Protein AF-A0A2M6ZYD0-F1 (afdb_monomer_lite)

Foldseek 3Di:
DDDDCVPPDPDDLDDQPDQLLDWFKKKKKWFWDVNAQQFAAQDQLRGDGDPLVVVLVVLVCCLCVVDVQKDWDFKDRGRTMIITMIGGHDPPDPDDDDDDDDDRPGDDVPDDDPRGPVVSVVVSLVVSLVVVCVVVVNPPDTTTDPDMDMDTQDDDVSVVVSNVCRVSCSNCVVLVPPPDDDDDPPQDKDKDQALVSLLCLLLLLLLLDFFLAEEEEAEDDVLNLQSSVQSNLVNQAFPDDDDQCQPVQWDWTDGVFIEIEGECPPPPALSVVVVPPCCCVNRHRHYYYYYNCVRHVVPHDQFHWYWYWDDDDPGMIMIGTRGGDPSRVVSVVVSVVVVVVD

Secondary structure (DSSP, 8-state):
----TTT-----SS-TT--TTSSEEEEEEEEBGGG---SEEEETTEEEE-HHHHHHHHHHHHHHHT-TTEEEEEEEE-SSEEEEEEEEPPPP--S----S-------BTTB--TTSHHHHHHHHHHHHHHHHHHHHT-TT---B-S--EEEEE-SHHHHHHHHHHHHHHHHHHHHH--SS-S------EEEE-SHHHHHHHHHHHHHH--TT-EEEEE--TTSSHHHHHHHHHHHTT--S-----TTTSEEEE-SSS-EEEEE-TT--SHHHHHTT-THHHHTSSSEEEEETGGGSTTTS-SSEEEEEEEE-SSS-EEEEEEEESHHHHHHHHHHHHHHHT-

Sequence (342 aa):
MSYNPEIHHRHSIRLKEYDYTQSGAYFITICTYNREFLFGNIIDGTMRLNEFGLLVESEWLKTAEIRGNVSLDEYVVMPNHIHGIIIINRRGTGHRAPTEHRTPTKESFGKPVPGSIPTIIRSFESTVTKQINKIRRTPGSPIWQRNYYEHVIRDEEELGAIRRYINENPLNWDLDRGTEGGARSSVPLLTSHSPEQTQQVGYAIGALARAGDLILLVGELGAGKTCLTQGIAWGLGFDGYVASPSFMLVREHQGRVNLYHIDFYRLDDIEEIAELGIDDYLYGEGVCVVEWAEKALDLLPSEHLLIKFEHLAKNERRLYFEPKGKRYIELLAQLKEKWNSL

pLDDT: mean 78.22, std 19.72, range [28.41, 98.56]

Radius of gyration: 22.69 Å; chains: 1; bounding box: 58×58×58 Å

Structure (mmCIF, N/CA/C/O backbone):
data_AF-A0A2M6ZYD0-F1
#
_entry.id   AF-A0A2M6ZYD0-F1
#
loop_
_atom_site.group_PDB
_atom_site.id
_atom_site.type_symbol
_atom_site.label_atom_id
_atom_site.label_alt_id
_atom_site.label_comp_id
_atom_site.label_asym_id
_atom_site.label_entity_id
_atom_site.label_seq_id
_atom_site.pdbx_PDB_ins_code
_atom_site.Cartn_x
_atom_site.Cartn_y
_atom_site.Cartn_z
_atom_site.occupancy
_atom_site.B_iso_or_equiv
_atom_site.auth_seq_id
_atom_site.auth_comp_id
_atom_site.auth_asym_id
_atom_site.auth_atom_id
_atom_site.pdbx_PDB_model_num
ATOM 1 N N . MET A 1 1 ? 33.278 -6.053 7.583 1.00 37.69 1 MET A N 1
ATOM 2 C CA . MET A 1 1 ? 32.782 -7.214 8.352 1.00 37.69 1 MET A CA 1
ATOM 3 C C . MET A 1 1 ? 32.773 -8.417 7.425 1.00 37.69 1 MET A C 1
ATOM 5 O O . MET A 1 1 ? 32.311 -8.280 6.299 1.00 37.69 1 MET A O 1
ATOM 9 N N . SER A 1 2 ? 33.377 -9.532 7.837 1.00 32.19 2 SER A N 1
ATOM 10 C CA . SER A 1 2 ? 33.437 -10.773 7.056 1.00 32.19 2 SER A CA 1
ATOM 11 C C . SER A 1 2 ? 32.081 -11.479 7.074 1.00 32.19 2 SER A C 1
ATOM 13 O O . SER A 1 2 ? 31.485 -11.623 8.137 1.00 32.19 2 SER A O 1
ATOM 15 N N . TYR A 1 3 ? 31.615 -11.909 5.904 1.00 31.19 3 TYR A N 1
ATOM 16 C CA . TYR A 1 3 ? 30.364 -12.642 5.707 1.00 31.19 3 TYR A CA 1
ATOM 17 C C . TYR A 1 3 ? 30.288 -13.889 6.610 1.00 31.19 3 TYR A C 1
ATOM 19 O O . TYR A 1 3 ? 31.108 -14.795 6.475 1.00 31.19 3 TYR A O 1
ATOM 27 N N . ASN A 1 4 ? 29.312 -13.915 7.523 1.00 31.75 4 ASN A N 1
ATOM 28 C CA . ASN A 1 4 ? 28.983 -15.058 8.375 1.00 31.75 4 ASN A CA 1
ATOM 29 C C . ASN A 1 4 ? 27.681 -15.751 7.897 1.00 31.75 4 ASN A C 1
ATOM 31 O O . ASN A 1 4 ? 26.602 -15.181 8.070 1.00 31.75 4 ASN A O 1
ATOM 35 N N . PRO A 1 5 ? 27.754 -16.960 7.311 1.00 37.75 5 PRO A N 1
ATOM 36 C CA . PRO A 1 5 ? 26.596 -17.677 6.765 1.00 37.75 5 PRO A CA 1
ATOM 37 C C . PRO A 1 5 ? 25.605 -18.217 7.816 1.00 37.75 5 PRO A C 1
ATOM 39 O O . PRO A 1 5 ? 24.505 -18.607 7.436 1.00 37.75 5 PRO A O 1
ATOM 42 N N . GLU A 1 6 ? 25.958 -18.215 9.107 1.00 35.88 6 GLU A N 1
ATOM 43 C CA . GLU 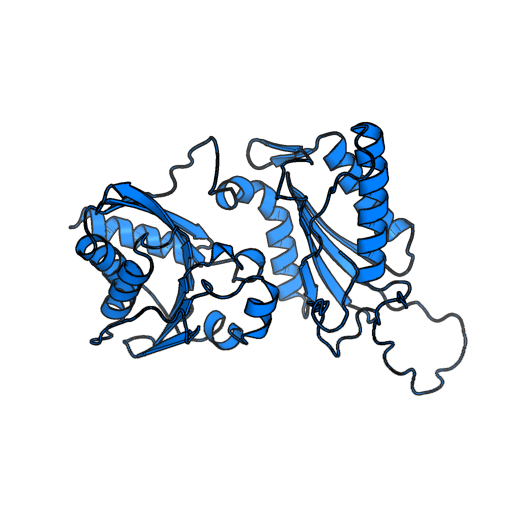A 1 6 ? 25.073 -18.615 10.221 1.00 35.88 6 GLU A CA 1
ATOM 44 C C . GLU A 1 6 ? 24.206 -17.454 10.743 1.00 35.88 6 GLU A C 1
ATOM 46 O O . GLU A 1 6 ? 23.300 -17.662 11.538 1.00 35.88 6 GLU A O 1
ATOM 51 N N . ILE A 1 7 ? 24.511 -16.218 10.329 1.00 33.06 7 ILE A N 1
ATOM 52 C CA . ILE A 1 7 ? 23.852 -14.992 10.820 1.00 33.06 7 ILE A CA 1
ATOM 53 C C . ILE A 1 7 ? 23.268 -14.186 9.652 1.00 33.06 7 ILE A C 1
ATOM 55 O O . ILE A 1 7 ? 22.262 -13.498 9.790 1.00 33.06 7 ILE A O 1
ATOM 59 N N . HIS A 1 8 ? 23.874 -14.283 8.467 1.00 30.84 8 HIS A N 1
ATOM 60 C CA . HIS A 1 8 ? 23.351 -13.703 7.235 1.00 30.84 8 HIS A CA 1
ATOM 61 C C . HIS A 1 8 ? 22.611 -14.771 6.434 1.00 30.84 8 HIS A C 1
ATOM 63 O O . HIS A 1 8 ? 23.085 -15.245 5.398 1.00 30.84 8 HIS A O 1
ATOM 69 N N . HIS A 1 9 ? 21.432 -15.152 6.919 1.00 29.89 9 HIS A N 1
ATOM 70 C CA . HIS A 1 9 ? 20.500 -15.921 6.114 1.00 29.89 9 HIS A CA 1
ATOM 71 C C . HIS A 1 9 ? 19.939 -15.013 5.018 1.00 29.89 9 HIS A C 1
ATOM 73 O O . HIS A 1 9 ? 19.248 -14.031 5.272 1.00 29.89 9 HIS A O 1
ATOM 79 N N . ARG A 1 10 ? 20.277 -15.320 3.765 1.00 33.94 10 ARG A N 1
ATOM 80 C CA . ARG A 1 10 ? 19.625 -14.718 2.603 1.00 33.94 10 ARG A CA 1
ATOM 81 C C . ARG A 1 10 ? 18.238 -15.349 2.486 1.00 33.94 10 ARG A C 1
ATOM 83 O O . ARG A 1 10 ? 18.094 -16.361 1.801 1.00 33.94 10 ARG A O 1
ATOM 90 N N . HIS A 1 11 ? 17.255 -14.795 3.188 1.00 31.20 11 HIS A N 1
ATOM 91 C CA . HIS A 1 11 ? 15.863 -15.192 3.012 1.00 31.20 11 HIS A CA 1
ATOM 92 C C . HIS A 1 11 ? 15.410 -14.724 1.629 1.00 31.20 11 HIS A C 1
ATOM 94 O O . HIS A 1 11 ? 15.622 -13.585 1.221 1.00 31.20 11 HIS A O 1
ATOM 100 N N . SER A 1 12 ? 14.947 -15.678 0.835 1.00 34.44 12 SER A N 1
ATOM 101 C CA . SER A 1 12 ? 14.493 -15.452 -0.527 1.00 34.44 12 SER A CA 1
ATOM 102 C C . SER A 1 12 ? 12.978 -15.324 -0.467 1.00 34.44 12 SER A C 1
ATOM 104 O O . SER A 1 12 ? 12.349 -16.301 -0.082 1.00 34.44 12 SER A O 1
ATOM 106 N N . ILE A 1 13 ? 12.421 -14.187 -0.910 1.00 36.72 13 ILE A N 1
ATOM 107 C CA . ILE A 1 13 ? 10.965 -13.938 -1.090 1.00 36.72 13 ILE A CA 1
ATOM 108 C C . ILE A 1 13 ? 10.298 -15.043 -1.940 1.00 36.72 13 ILE A C 1
ATOM 110 O O . ILE A 1 13 ? 9.090 -15.250 -1.938 1.00 36.72 13 ILE A O 1
ATOM 114 N N . ARG A 1 14 ? 11.112 -15.772 -2.708 1.00 50.34 14 ARG A N 1
ATOM 115 C CA . ARG A 1 14 ? 10.690 -16.840 -3.614 1.00 50.34 14 ARG A CA 1
ATOM 116 C C . ARG A 1 14 ? 10.072 -18.016 -2.880 1.00 50.34 14 ARG A C 1
ATOM 118 O O . ARG A 1 14 ? 10.708 -18.608 -2.006 1.00 50.34 14 ARG A O 1
ATOM 125 N N . LEU A 1 15 ? 8.918 -18.453 -3.378 1.00 46.50 15 LEU A N 1
ATOM 126 C CA . LEU A 1 15 ? 8.297 -19.722 -3.016 1.00 46.50 15 LEU A CA 1
ATOM 127 C C . LEU A 1 15 ? 9.337 -20.845 -3.146 1.00 46.50 15 LEU A C 1
ATOM 129 O O . LEU A 1 15 ? 9.833 -21.124 -4.241 1.00 46.50 15 LEU A O 1
ATOM 133 N N . LYS A 1 16 ? 9.667 -21.493 -2.018 1.00 41.47 16 LYS A N 1
ATOM 134 C CA . LYS A 1 16 ? 10.755 -22.490 -1.888 1.00 41.47 16 LYS A CA 1
ATOM 135 C C . LYS A 1 16 ? 10.631 -23.694 -2.839 1.00 41.47 16 LYS A C 1
ATOM 137 O O . LYS A 1 16 ? 11.598 -24.446 -3.000 1.00 41.47 16 LYS A O 1
ATOM 142 N N . GLU A 1 17 ? 9.474 -23.865 -3.476 1.00 48.12 17 GLU A N 1
ATOM 143 C CA . GLU A 1 17 ? 9.151 -24.976 -4.377 1.00 48.12 17 GLU A CA 1
ATOM 144 C C . GLU A 1 17 ? 8.645 -24.544 -5.765 1.00 48.12 17 GLU A C 1
ATOM 146 O O . GLU A 1 17 ? 8.351 -25.407 -6.590 1.00 48.12 17 GLU A O 1
ATOM 151 N N . TYR A 1 18 ? 8.583 -23.239 -6.063 1.00 46.31 18 TYR A N 1
ATOM 152 C CA . TYR A 1 18 ? 8.098 -22.756 -7.358 1.00 46.31 18 TYR A CA 1
ATOM 153 C C . TYR A 1 18 ? 9.228 -22.679 -8.391 1.00 46.31 18 TYR A C 1
ATOM 155 O O . TYR A 1 18 ? 10.311 -22.145 -8.137 1.00 46.31 18 TYR A O 1
ATOM 163 N N . ASP A 1 19 ? 8.982 -23.222 -9.580 1.00 57.03 19 ASP A N 1
ATOM 164 C CA . ASP A 1 19 ? 9.937 -23.205 -10.681 1.00 57.03 19 ASP A CA 1
ATOM 165 C C . ASP A 1 19 ? 9.732 -21.947 -11.535 1.00 57.03 19 ASP A C 1
ATOM 167 O O . ASP A 1 19 ? 8.915 -21.903 -12.451 1.00 57.03 19 ASP A O 1
ATOM 171 N N . TYR A 1 20 ? 10.528 -20.919 -11.245 1.00 58.25 20 TYR A N 1
ATOM 172 C CA . TYR A 1 20 ? 10.555 -19.634 -11.958 1.00 58.25 20 TYR A CA 1
ATOM 173 C C . TYR A 1 20 ? 11.129 -19.715 -13.386 1.00 58.25 20 TYR A C 1
ATOM 175 O O . TYR A 1 20 ? 11.432 -18.688 -13.995 1.00 58.25 20 TYR A O 1
ATOM 183 N N . THR A 1 21 ? 11.330 -20.925 -13.916 1.00 57.12 21 THR A N 1
ATOM 184 C CA . THR A 1 21 ? 11.593 -21.168 -15.340 1.00 57.12 21 THR A CA 1
ATOM 185 C C . THR A 1 21 ? 10.368 -21.680 -16.093 1.00 57.12 21 THR A C 1
ATOM 187 O O . THR A 1 21 ? 10.409 -21.778 -17.325 1.00 57.12 21 THR A O 1
ATOM 190 N N . GLN A 1 22 ? 9.286 -22.008 -15.378 1.00 61.59 22 GLN A N 1
ATOM 191 C CA . GLN A 1 22 ? 8.034 -22.411 -15.999 1.00 61.59 22 GLN A CA 1
ATOM 192 C C . GLN A 1 22 ? 7.417 -21.256 -16.771 1.00 61.59 22 GLN A C 1
ATOM 194 O O . GLN A 1 22 ? 7.692 -20.079 -16.546 1.00 61.59 22 GLN A O 1
ATOM 199 N N . SER A 1 23 ? 6.592 -21.623 -17.741 1.00 74.81 23 SER A N 1
ATOM 200 C CA . SER A 1 23 ? 5.864 -20.631 -18.508 1.00 74.81 23 SER A CA 1
ATOM 201 C C . SER A 1 23 ? 4.752 -20.036 -17.672 1.00 74.81 23 SER A C 1
ATOM 203 O O . SER A 1 23 ? 3.999 -20.776 -17.045 1.00 74.81 23 SER A O 1
ATOM 205 N N . GLY A 1 24 ? 4.666 -18.714 -17.677 1.00 84.06 24 GLY A N 1
ATOM 206 C CA . GLY A 1 24 ? 3.759 -17.960 -16.827 1.00 84.06 24 GLY A CA 1
ATOM 207 C C . GLY A 1 24 ? 4.022 -16.465 -16.944 1.00 84.06 24 GLY A C 1
ATOM 208 O O . GLY A 1 24 ? 5.038 -16.049 -17.513 1.00 84.06 24 GLY A O 1
ATOM 209 N N . ALA A 1 25 ? 3.088 -15.677 -16.424 1.00 86.69 25 ALA A N 1
ATOM 210 C CA . ALA A 1 25 ? 3.201 -14.231 -16.336 1.00 86.69 25 ALA A CA 1
ATOM 211 C C . ALA A 1 25 ? 3.579 -13.830 -14.904 1.00 86.69 25 ALA A C 1
ATOM 213 O O . ALA A 1 25 ? 3.107 -14.415 -13.929 1.00 86.69 25 ALA A O 1
ATOM 214 N N . TYR A 1 26 ? 4.470 -12.852 -14.791 1.00 87.69 26 TYR A N 1
ATOM 215 C CA . TYR A 1 26 ? 5.050 -12.410 -13.532 1.00 87.69 26 TYR A CA 1
ATOM 216 C C . TYR A 1 26 ? 4.966 -10.895 -13.460 1.00 87.69 26 TYR A C 1
ATOM 218 O O . TYR A 1 26 ? 5.517 -10.211 -14.322 1.00 87.69 26 TYR A O 1
ATOM 226 N N . PHE A 1 27 ? 4.305 -10.375 -12.436 1.00 86.31 27 PHE A N 1
ATOM 227 C CA . PHE A 1 27 ? 4.316 -8.955 -12.127 1.00 86.31 27 PHE A CA 1
ATOM 228 C C . PHE A 1 27 ? 5.545 -8.622 -11.285 1.00 86.31 27 PHE A C 1
ATOM 230 O O . PHE A 1 27 ? 5.847 -9.326 -10.324 1.00 86.31 27 PHE A O 1
ATOM 237 N N . ILE A 1 28 ? 6.264 -7.571 -11.668 1.00 86.94 28 ILE A N 1
ATOM 238 C CA . ILE A 1 28 ? 7.541 -7.178 -11.079 1.00 86.94 28 ILE A CA 1
ATOM 239 C C . ILE A 1 28 ? 7.488 -5.707 -10.675 1.00 86.94 28 ILE A C 1
ATOM 241 O O . ILE A 1 28 ? 7.085 -4.863 -11.477 1.00 86.94 28 ILE A O 1
ATOM 245 N N . THR A 1 29 ? 7.996 -5.401 -9.480 1.00 83.25 29 THR A N 1
ATOM 246 C CA . THR A 1 29 ? 8.270 -4.025 -9.042 1.00 83.25 29 THR A CA 1
ATOM 247 C C . THR A 1 29 ? 9.728 -3.883 -8.629 1.00 83.25 29 THR A C 1
ATOM 249 O O . THR A 1 29 ? 10.200 -4.607 -7.749 1.00 83.25 29 THR A O 1
ATOM 252 N N . ILE A 1 30 ? 10.440 -2.929 -9.232 1.00 86.88 30 ILE A N 1
ATOM 253 C CA . ILE A 1 30 ? 11.846 -2.635 -8.918 1.00 86.88 30 ILE A CA 1
ATOM 254 C C . ILE A 1 30 ? 11.960 -1.183 -8.464 1.00 86.88 30 ILE A C 1
ATOM 256 O O . ILE A 1 30 ? 11.739 -0.260 -9.248 1.00 86.88 30 ILE A O 1
ATOM 260 N N . CYS A 1 31 ? 12.335 -0.983 -7.203 1.00 84.00 31 CYS A N 1
ATOM 261 C CA . CYS A 1 31 ? 12.417 0.334 -6.578 1.00 84.00 31 CYS A CA 1
ATOM 262 C C . CYS A 1 31 ? 13.838 0.898 -6.598 1.00 84.00 31 CYS A C 1
ATOM 264 O O . CYS A 1 31 ? 14.826 0.173 -6.434 1.00 84.00 31 CYS A O 1
ATOM 266 N N . THR A 1 32 ? 13.950 2.219 -6.728 1.00 83.25 32 THR A N 1
ATOM 267 C CA . THR A 1 32 ? 15.212 2.931 -6.546 1.00 83.25 32 THR A CA 1
ATOM 268 C C . THR A 1 32 ? 15.675 2.852 -5.099 1.00 83.25 32 THR A C 1
ATOM 270 O O . THR A 1 32 ? 14.886 2.733 -4.154 1.00 83.25 32 THR A O 1
ATOM 273 N N . TYR A 1 33 ? 16.988 2.941 -4.908 1.00 77.62 33 TYR A N 1
ATOM 274 C CA . TYR A 1 33 ? 17.579 3.054 -3.583 1.00 77.62 33 TYR A CA 1
ATOM 275 C C . TYR A 1 33 ? 16.948 4.230 -2.819 1.00 77.62 33 TYR A C 1
ATOM 277 O O . TYR A 1 33 ? 16.789 5.316 -3.372 1.00 77.62 33 TYR A O 1
ATOM 285 N N . ASN A 1 34 ? 16.534 3.993 -1.568 1.00 72.94 34 ASN A N 1
ATOM 286 C CA . ASN A 1 34 ? 15.801 4.954 -0.731 1.00 72.94 34 ASN A CA 1
ATOM 287 C C . ASN A 1 34 ? 14.546 5.581 -1.375 1.00 72.94 34 ASN A C 1
ATOM 289 O O . ASN A 1 34 ? 14.097 6.629 -0.921 1.00 72.94 34 ASN A O 1
ATOM 293 N N . ARG A 1 35 ? 13.965 4.954 -2.411 1.00 75.50 35 ARG A N 1
ATOM 294 C CA . ARG A 1 35 ? 12.800 5.476 -3.145 1.00 75.50 35 ARG A CA 1
ATOM 295 C C . ARG A 1 35 ? 13.024 6.886 -3.734 1.00 75.50 35 ARG A C 1
ATOM 297 O O . ARG A 1 35 ? 12.064 7.635 -3.919 1.00 75.50 35 ARG A O 1
ATOM 304 N N . GLU A 1 36 ? 14.270 7.238 -4.070 1.00 76.38 36 GLU A N 1
ATOM 305 C CA . GLU A 1 36 ? 14.623 8.508 -4.723 1.00 76.38 36 GLU A CA 1
ATOM 306 C C . GLU A 1 36 ? 13.945 8.672 -6.096 1.00 76.38 36 GLU A C 1
ATOM 308 O O . GLU A 1 36 ? 13.914 7.730 -6.894 1.00 76.38 36 GLU A O 1
ATOM 313 N N . PHE A 1 37 ? 13.465 9.884 -6.407 1.00 86.00 37 PHE A N 1
ATOM 314 C CA . PHE A 1 37 ? 12.814 10.232 -7.683 1.00 86.00 37 PHE A CA 1
ATOM 315 C C . PHE A 1 37 ? 13.838 10.391 -8.818 1.00 86.00 37 PHE A C 1
ATOM 317 O O . PHE A 1 37 ? 14.110 11.482 -9.320 1.00 86.00 37 PHE A O 1
ATOM 324 N N . LEU A 1 38 ? 14.466 9.281 -9.191 1.00 89.69 38 LEU A N 1
ATOM 325 C CA . LEU A 1 38 ? 15.563 9.243 -10.144 1.00 89.69 38 LEU A CA 1
ATOM 326 C C . LEU A 1 38 ? 15.105 9.353 -11.602 1.00 89.69 38 LEU A C 1
ATOM 328 O O . LEU A 1 38 ? 15.846 9.885 -12.425 1.00 89.69 38 LEU A O 1
ATOM 332 N N . PHE A 1 39 ? 13.920 8.848 -11.939 1.00 95.25 39 PHE A N 1
ATOM 333 C CA . PHE A 1 39 ? 13.533 8.563 -13.327 1.00 95.25 39 PHE A CA 1
ATOM 334 C C . PHE A 1 39 ? 12.681 9.648 -13.986 1.00 95.25 39 PHE A C 1
ATOM 336 O O . PHE A 1 39 ? 12.450 9.616 -15.194 1.00 95.25 39 PHE A O 1
ATOM 343 N N . GLY A 1 40 ? 12.241 10.647 -13.229 1.00 90.88 40 GLY A N 1
ATOM 344 C CA . GLY A 1 40 ? 11.434 11.741 -13.749 1.00 90.88 40 GLY A CA 1
ATOM 345 C C . GLY A 1 40 ? 10.442 12.244 -12.718 1.00 90.88 40 GLY A C 1
ATOM 346 O O . GLY A 1 40 ? 10.621 12.027 -11.524 1.00 90.88 40 GLY A O 1
ATOM 347 N N . ASN A 1 41 ? 9.401 12.917 -13.193 1.00 83.50 41 ASN A N 1
ATOM 348 C CA . ASN A 1 41 ? 8.344 13.474 -12.355 1.00 83.50 41 ASN A CA 1
ATOM 349 C C . ASN A 1 41 ? 6.982 13.233 -12.996 1.00 83.50 41 ASN A C 1
ATOM 351 O O . ASN A 1 41 ? 6.882 13.080 -14.210 1.00 83.50 41 ASN A O 1
ATOM 355 N N . ILE A 1 42 ? 5.932 13.275 -12.189 1.00 80.69 42 ILE A N 1
ATOM 356 C CA . ILE A 1 42 ? 4.553 13.202 -12.669 1.00 80.69 42 ILE A CA 1
ATOM 357 C C . ILE A 1 42 ? 4.019 14.632 -12.772 1.00 80.69 42 ILE A C 1
ATOM 359 O O . ILE A 1 42 ? 4.168 15.418 -11.836 1.00 80.69 42 ILE A O 1
ATOM 363 N N . ILE A 1 43 ? 3.458 14.980 -13.929 1.00 76.94 43 ILE A N 1
ATOM 364 C CA . ILE A 1 43 ? 2.850 16.286 -14.212 1.00 76.94 43 ILE A CA 1
ATOM 365 C C . ILE A 1 43 ? 1.458 16.018 -14.776 1.00 76.94 43 ILE A C 1
ATOM 367 O O . ILE A 1 43 ? 1.341 15.326 -15.786 1.00 76.94 43 ILE A O 1
ATOM 371 N N . ASP A 1 44 ? 0.425 16.539 -14.110 1.00 75.50 44 ASP A N 1
ATOM 372 C CA . ASP A 1 44 ? -0.987 16.353 -14.476 1.00 75.50 44 ASP A CA 1
ATOM 373 C C . ASP A 1 44 ? -1.360 14.870 -14.668 1.00 75.50 44 ASP A C 1
ATOM 375 O O . ASP A 1 44 ? -1.913 14.467 -15.691 1.00 75.50 44 ASP A O 1
ATOM 379 N N . GLY A 1 45 ? -0.970 14.027 -13.702 1.00 71.31 45 GLY A N 1
ATOM 380 C CA . GLY A 1 45 ? -1.229 12.581 -13.725 1.00 71.31 45 GLY A CA 1
ATOM 381 C C . GLY A 1 45 ? -0.493 11.813 -14.831 1.00 71.31 45 GLY A C 1
ATOM 382 O O . GLY A 1 45 ? -0.791 10.651 -15.085 1.00 71.31 45 GLY A O 1
ATOM 383 N N . THR A 1 46 ? 0.463 12.452 -15.509 1.00 80.31 46 THR A N 1
ATOM 384 C CA . THR A 1 46 ? 1.248 11.849 -16.589 1.00 80.31 46 THR A CA 1
ATOM 385 C C . THR A 1 46 ? 2.715 11.766 -16.199 1.00 80.31 46 THR A C 1
ATOM 387 O O . THR A 1 46 ? 3.308 12.754 -15.758 1.00 80.31 46 THR A O 1
ATOM 390 N N . MET A 1 47 ? 3.342 10.611 -16.423 1.00 90.75 47 MET A N 1
ATOM 391 C CA . MET A 1 47 ? 4.777 10.465 -16.201 1.00 90.75 47 MET A CA 1
ATOM 392 C C . MET A 1 47 ? 5.583 11.246 -17.244 1.00 90.75 47 MET A C 1
ATOM 394 O O . MET A 1 47 ? 5.442 11.056 -18.451 1.00 90.75 47 MET A O 1
ATOM 398 N N . ARG A 1 48 ? 6.486 12.106 -16.771 1.00 89.81 48 ARG A N 1
ATOM 399 C CA . ARG A 1 48 ? 7.506 12.791 -17.568 1.00 89.81 48 ARG A CA 1
ATOM 400 C C . ARG A 1 48 ? 8.870 12.209 -17.230 1.00 89.81 48 ARG A C 1
ATOM 402 O O . ARG A 1 48 ? 9.490 12.587 -16.234 1.00 89.81 48 ARG A O 1
ATOM 409 N N . LEU A 1 49 ? 9.328 11.290 -18.076 1.00 93.62 49 LEU A N 1
ATOM 410 C CA . LEU A 1 49 ? 10.643 10.672 -17.945 1.00 93.62 49 LEU A CA 1
ATOM 411 C C . LEU A 1 49 ? 11.754 11.698 -18.182 1.00 93.62 49 LEU A C 1
ATOM 413 O O . LEU A 1 49 ? 11.691 12.510 -19.106 1.00 93.62 49 LEU A O 1
ATOM 417 N N . ASN A 1 50 ? 12.782 11.644 -17.341 1.00 92.06 50 ASN A N 1
ATOM 418 C CA . ASN A 1 50 ? 14.053 12.310 -17.604 1.00 92.06 50 ASN A CA 1
ATOM 419 C C . ASN A 1 50 ? 14.997 11.362 -18.372 1.00 92.06 50 ASN A C 1
ATOM 421 O O . ASN A 1 50 ? 14.607 10.265 -18.775 1.00 92.06 50 ASN A O 1
ATOM 425 N N . GLU A 1 51 ? 16.259 11.756 -18.553 1.00 96.62 51 GLU A N 1
ATOM 426 C CA . GLU A 1 51 ? 17.252 10.919 -19.243 1.00 96.62 51 GLU A CA 1
ATOM 427 C C . GLU A 1 51 ? 17.441 9.528 -18.609 1.00 96.62 51 GLU A C 1
ATOM 429 O O . GLU A 1 51 ? 17.665 8.553 -19.324 1.00 96.62 51 GLU A O 1
ATOM 434 N N . PHE A 1 52 ? 17.304 9.405 -17.284 1.00 96.69 52 PHE A N 1
ATOM 435 C CA . PHE A 1 52 ? 17.426 8.130 -16.579 1.00 96.69 52 PHE A CA 1
ATOM 436 C C . PHE A 1 52 ? 16.165 7.282 -16.715 1.00 96.69 52 PHE A C 1
ATOM 438 O O . PHE A 1 52 ? 16.281 6.074 -16.901 1.00 96.69 52 PHE A O 1
ATOM 445 N N . GLY A 1 53 ? 14.978 7.890 -16.676 1.00 96.56 53 GLY A N 1
ATOM 446 C CA . GLY A 1 53 ? 13.722 7.180 -16.923 1.00 96.56 53 GLY A CA 1
ATOM 447 C C . GLY A 1 53 ? 13.630 6.622 -18.339 1.00 96.56 53 GLY A C 1
ATOM 448 O O . GLY A 1 53 ? 13.273 5.462 -18.514 1.00 96.56 53 GLY A O 1
ATOM 449 N N . LEU A 1 54 ? 14.052 7.401 -19.341 1.00 97.19 54 LEU A N 1
ATOM 450 C CA . LEU A 1 54 ? 14.137 6.940 -20.733 1.00 97.19 54 LEU A CA 1
ATOM 451 C C . LEU A 1 54 ? 15.133 5.783 -20.896 1.00 97.19 54 LEU A C 1
ATOM 453 O O . LEU A 1 54 ? 14.909 4.856 -21.671 1.00 97.19 54 LEU A O 1
ATOM 457 N N . LEU A 1 55 ? 16.239 5.820 -20.151 1.00 97.31 55 LEU A N 1
ATOM 458 C CA . LEU A 1 55 ? 17.221 4.740 -20.134 1.00 97.31 55 LEU A CA 1
ATOM 459 C C . LEU A 1 55 ? 16.639 3.467 -19.511 1.00 97.31 55 LEU A C 1
ATOM 461 O O . LEU A 1 55 ? 16.790 2.391 -20.086 1.00 97.31 55 LEU A O 1
ATOM 465 N N . VAL A 1 56 ? 15.959 3.587 -18.367 1.00 97.62 56 VAL A N 1
ATOM 466 C CA . VAL A 1 56 ? 15.251 2.480 -17.704 1.00 97.62 56 VAL A CA 1
ATOM 467 C C . VAL A 1 56 ? 14.236 1.847 -18.648 1.00 97.62 56 VAL A C 1
ATOM 469 O O . VAL A 1 56 ? 14.259 0.633 -18.824 1.00 97.62 56 VAL A O 1
ATOM 472 N N . GLU A 1 57 ? 13.404 2.659 -19.302 1.00 97.94 57 GLU A N 1
ATOM 473 C CA . GLU A 1 57 ? 12.425 2.191 -20.284 1.00 97.94 57 GLU A CA 1
ATOM 474 C C . GLU A 1 57 ? 13.099 1.463 -21.457 1.00 97.94 57 GLU A C 1
ATOM 476 O O . GLU A 1 57 ? 12.714 0.348 -21.809 1.00 97.94 57 GLU A O 1
ATOM 481 N N . SER A 1 58 ? 14.161 2.042 -22.024 1.00 97.06 58 SER A N 1
ATOM 482 C CA . SER A 1 58 ? 14.898 1.422 -23.128 1.00 97.06 58 SER A CA 1
ATOM 483 C C . SER A 1 58 ? 15.490 0.061 -22.743 1.00 97.06 58 SER A C 1
ATOM 485 O O . SER A 1 58 ? 15.403 -0.891 -23.516 1.00 97.06 58 SER A O 1
ATOM 487 N N . GLU A 1 59 ? 16.085 -0.061 -21.554 1.00 95.81 59 GLU A N 1
ATOM 488 C CA . GLU A 1 59 ? 16.634 -1.333 -21.068 1.00 95.81 59 GLU A CA 1
ATOM 489 C C . GLU A 1 59 ? 15.542 -2.342 -20.688 1.00 95.81 59 GLU A C 1
ATOM 491 O O . GLU A 1 59 ? 15.754 -3.553 -20.817 1.00 95.81 59 GLU A O 1
ATOM 496 N N . TRP A 1 60 ? 14.369 -1.866 -20.259 1.00 97.00 60 TRP A N 1
ATOM 497 C CA . TRP A 1 60 ? 13.219 -2.723 -20.001 1.00 97.00 60 TRP A CA 1
ATOM 498 C C . TRP A 1 60 ? 12.765 -3.364 -21.308 1.00 97.00 60 TRP A C 1
ATOM 500 O O . TRP A 1 60 ? 12.787 -4.584 -21.414 1.00 97.00 60 TRP A O 1
ATOM 510 N N . LEU A 1 61 ? 12.509 -2.572 -22.352 1.00 95.88 61 LEU A N 1
ATOM 511 C CA . LEU A 1 61 ? 12.084 -3.069 -23.667 1.00 95.88 61 LEU A CA 1
ATOM 512 C C . LEU A 1 61 ? 13.100 -4.034 -24.307 1.00 95.88 61 LEU A C 1
ATOM 514 O O . LEU A 1 61 ? 12.725 -5.101 -24.802 1.00 95.88 61 LEU A O 1
ATOM 518 N N . LYS A 1 62 ? 14.404 -3.742 -24.194 1.00 92.69 62 LYS A N 1
ATOM 519 C CA . LYS A 1 62 ? 15.483 -4.643 -24.651 1.00 92.69 62 LYS A CA 1
ATOM 520 C C . LYS A 1 62 ? 15.449 -6.017 -23.985 1.00 92.69 62 LYS A C 1
ATOM 522 O O . LYS A 1 62 ? 16.032 -6.967 -24.512 1.00 92.69 62 LYS A O 1
ATOM 527 N N . THR A 1 63 ? 14.789 -6.160 -22.833 1.00 89.69 63 THR A N 1
ATOM 528 C CA . THR A 1 63 ? 14.711 -7.441 -22.125 1.00 89.69 63 THR A CA 1
ATOM 529 C C . THR A 1 63 ? 14.079 -8.536 -22.975 1.00 89.69 63 THR A C 1
ATOM 531 O O . THR A 1 63 ? 14.604 -9.655 -22.945 1.00 89.69 63 THR A O 1
ATOM 534 N N . ALA A 1 64 ? 13.029 -8.215 -23.741 1.00 88.56 64 ALA A N 1
ATOM 535 C CA . ALA A 1 64 ? 12.396 -9.133 -24.690 1.00 88.56 64 ALA A CA 1
ATOM 536 C C . ALA A 1 64 ? 13.239 -9.335 -25.958 1.00 88.56 64 ALA A C 1
ATOM 538 O O . ALA A 1 64 ? 13.369 -10.459 -26.438 1.00 88.56 64 ALA A O 1
ATOM 539 N N . GLU A 1 65 ? 13.880 -8.280 -26.471 1.00 87.25 65 GLU A N 1
ATOM 540 C CA . GLU A 1 65 ? 14.695 -8.356 -27.694 1.00 87.25 65 GLU A CA 1
ATOM 541 C C . GLU A 1 65 ? 15.868 -9.334 -27.555 1.00 87.25 65 GLU A C 1
ATOM 543 O O . GLU A 1 65 ? 16.145 -10.132 -28.451 1.00 87.25 65 GLU A O 1
ATOM 548 N N . ILE A 1 66 ? 16.551 -9.306 -26.407 1.00 84.88 66 ILE A N 1
ATOM 549 C CA . ILE A 1 66 ? 17.740 -10.137 -26.179 1.00 84.88 66 ILE A CA 1
ATOM 550 C C . ILE A 1 66 ? 17.395 -11.554 -25.692 1.00 84.88 66 ILE A C 1
ATOM 552 O O . ILE A 1 66 ? 18.295 -12.382 -25.524 1.00 84.88 66 ILE A O 1
ATOM 556 N N . ARG A 1 67 ? 16.111 -11.858 -25.443 1.00 83.50 67 ARG A N 1
ATOM 557 C CA . ARG A 1 67 ? 15.649 -13.142 -24.890 1.00 83.50 67 ARG A CA 1
ATOM 558 C C . ARG A 1 67 ? 14.454 -13.677 -25.670 1.00 83.50 67 ARG A C 1
ATOM 560 O O . ARG A 1 67 ? 13.311 -13.419 -25.328 1.00 83.50 67 ARG A O 1
ATOM 567 N N . GLY A 1 68 ? 14.711 -14.569 -26.625 1.00 81.38 68 GLY A N 1
ATOM 568 C CA . GLY A 1 68 ? 13.661 -15.159 -27.472 1.00 81.38 68 GLY A CA 1
ATOM 569 C C . GLY A 1 68 ? 12.593 -16.013 -26.763 1.00 81.38 68 GLY A C 1
ATOM 570 O O . GLY A 1 68 ? 11.689 -16.508 -27.425 1.00 81.38 68 GLY A O 1
ATOM 571 N N . ASN A 1 69 ? 12.685 -16.226 -25.445 1.00 84.75 69 ASN A N 1
ATOM 572 C CA . ASN A 1 69 ? 11.662 -16.907 -24.640 1.00 84.75 69 ASN A CA 1
ATOM 573 C C . ASN A 1 69 ? 10.987 -15.986 -23.611 1.00 84.75 69 ASN A C 1
ATOM 575 O O . ASN A 1 69 ? 10.331 -16.488 -22.701 1.00 84.75 69 ASN A O 1
ATOM 579 N N . VAL A 1 70 ? 11.180 -14.672 -23.731 1.00 89.69 70 VAL A N 1
ATOM 580 C CA . VAL A 1 70 ? 10.595 -13.661 -22.853 1.00 89.69 70 VAL A CA 1
ATOM 581 C C . VAL A 1 70 ? 9.779 -12.696 -23.698 1.00 89.69 70 VAL A C 1
ATOM 583 O O . VAL A 1 70 ? 10.255 -12.192 -24.712 1.00 89.69 70 VAL A O 1
ATOM 586 N N . SER A 1 71 ? 8.559 -12.433 -23.259 1.00 92.38 71 SER A N 1
ATOM 587 C CA . SER A 1 71 ? 7.723 -11.349 -23.759 1.00 92.38 71 SER A CA 1
ATOM 588 C C . SER A 1 71 ? 7.445 -10.379 -22.618 1.00 92.38 71 SER A C 1
ATOM 590 O O . SER A 1 71 ? 7.492 -10.761 -21.449 1.00 92.38 71 SER A O 1
ATOM 592 N N . LEU A 1 72 ? 7.192 -9.123 -22.961 1.00 95.56 72 LEU A N 1
ATOM 593 C CA . LEU A 1 72 ? 6.742 -8.110 -22.016 1.00 95.56 72 LEU A CA 1
ATOM 594 C C . LEU A 1 72 ? 5.276 -7.819 -22.301 1.00 95.56 72 LEU A C 1
ATOM 596 O O . LEU A 1 72 ? 4.847 -7.880 -23.454 1.00 95.56 72 LEU A O 1
ATOM 600 N N . ASP A 1 73 ? 4.544 -7.528 -21.241 1.00 95.81 73 ASP A N 1
ATOM 601 C CA . ASP A 1 73 ? 3.187 -6.997 -21.301 1.00 95.81 73 ASP A CA 1
ATOM 602 C C . ASP A 1 73 ? 3.222 -5.559 -20.750 1.00 95.81 73 ASP A C 1
ATOM 604 O O . ASP A 1 73 ? 4.258 -4.892 -20.856 1.00 95.81 73 ASP A O 1
ATOM 608 N N . GLU A 1 74 ? 2.128 -5.075 -20.167 1.00 95.62 74 GLU A N 1
ATOM 609 C CA . GLU A 1 74 ? 2.056 -3.733 -19.591 1.00 95.62 74 GLU A CA 1
ATOM 610 C C . GLU A 1 74 ? 3.199 -3.450 -18.606 1.00 95.62 74 GLU A C 1
ATOM 612 O O . GLU A 1 74 ? 3.597 -4.292 -17.789 1.00 95.62 74 GLU A O 1
ATOM 617 N N . TYR A 1 75 ? 3.725 -2.230 -18.686 1.00 97.94 75 TYR A N 1
ATOM 618 C CA . TYR A 1 75 ? 4.734 -1.700 -17.778 1.00 97.94 75 TYR A CA 1
ATOM 619 C C . TYR A 1 75 ? 4.568 -0.189 -17.620 1.00 97.94 75 TYR A C 1
ATOM 621 O O . TYR A 1 75 ? 4.009 0.486 -18.482 1.00 97.94 75 TYR A O 1
ATOM 629 N N . VAL A 1 76 ? 5.094 0.356 -16.526 1.00 94.50 76 VAL A N 1
ATOM 630 C CA . VAL A 1 76 ? 5.182 1.800 -16.319 1.00 94.50 76 VAL A CA 1
ATOM 631 C C . VAL A 1 76 ? 6.439 2.140 -15.528 1.00 94.50 76 VAL A C 1
ATOM 633 O O . VAL A 1 76 ? 6.738 1.534 -14.497 1.00 94.50 76 VAL A O 1
ATOM 636 N N . VAL A 1 77 ? 7.200 3.117 -16.022 1.00 96.69 77 VAL A N 1
ATOM 637 C CA . VAL A 1 77 ? 8.302 3.717 -15.267 1.00 96.69 77 VAL A CA 1
ATOM 638 C C . VAL A 1 77 ? 7.732 4.868 -14.453 1.00 96.69 77 VAL A C 1
ATOM 640 O O . VAL A 1 77 ? 7.156 5.792 -15.011 1.00 96.69 77 VAL A O 1
ATOM 643 N N . MET A 1 78 ? 7.922 4.824 -13.145 1.00 91.69 78 MET A N 1
ATOM 644 C CA . MET A 1 78 ? 7.500 5.843 -12.189 1.00 91.69 78 MET A CA 1
ATOM 645 C C . MET A 1 78 ? 8.722 6.621 -11.689 1.00 91.69 78 MET A C 1
ATOM 647 O O . MET A 1 78 ? 9.854 6.194 -11.918 1.00 91.69 78 MET A O 1
ATOM 651 N N . PRO A 1 79 ? 8.563 7.763 -10.995 1.00 90.62 79 PRO A N 1
ATOM 652 C CA . PRO A 1 79 ? 9.704 8.557 -10.536 1.00 90.62 79 PRO A CA 1
ATOM 653 C C . PRO A 1 79 ? 10.765 7.772 -9.751 1.00 90.62 79 PRO A C 1
ATOM 655 O O . PRO A 1 79 ? 11.953 8.031 -9.937 1.00 90.62 79 PRO A O 1
ATOM 658 N N . ASN A 1 80 ? 10.365 6.808 -8.915 1.00 89.25 80 ASN A N 1
ATOM 659 C CA . ASN A 1 80 ? 11.264 6.010 -8.068 1.00 89.25 80 ASN A CA 1
ATOM 660 C C . ASN A 1 80 ? 11.165 4.494 -8.241 1.00 89.25 80 ASN A C 1
ATOM 662 O O . ASN A 1 80 ? 11.753 3.759 -7.453 1.00 89.25 80 ASN A O 1
ATOM 666 N N . HIS A 1 81 ? 10.423 3.991 -9.214 1.00 92.69 81 HIS A N 1
ATOM 667 C CA . HIS A 1 81 ? 10.330 2.553 -9.429 1.00 92.69 81 HIS A CA 1
ATOM 668 C C . HIS A 1 81 ? 9.882 2.251 -10.853 1.00 92.69 81 HIS A C 1
ATOM 670 O O . HIS A 1 81 ? 9.523 3.148 -11.611 1.00 92.69 81 HIS A O 1
ATOM 676 N N . ILE A 1 82 ? 9.919 0.981 -11.221 1.00 96.44 82 ILE A N 1
ATOM 677 C CA . ILE A 1 82 ? 9.283 0.465 -12.427 1.00 96.44 82 ILE A CA 1
ATOM 678 C C . ILE A 1 82 ? 8.373 -0.689 -12.029 1.00 96.44 82 ILE A C 1
ATOM 680 O O . ILE A 1 82 ? 8.785 -1.565 -11.265 1.00 96.44 82 ILE A O 1
ATOM 684 N N . HIS A 1 83 ? 7.157 -0.674 -12.563 1.00 91.38 83 HIS A N 1
ATOM 685 C CA . HIS A 1 83 ? 6.266 -1.822 -12.586 1.00 91.38 83 HIS A CA 1
ATOM 686 C C . HIS A 1 83 ? 6.282 -2.436 -13.975 1.00 91.38 83 HIS A C 1
ATOM 688 O O . HIS A 1 83 ? 6.305 -1.713 -14.972 1.00 91.38 83 HIS A O 1
ATOM 694 N N . GLY A 1 84 ? 6.205 -3.755 -14.063 1.00 93.44 84 GLY A N 1
ATOM 695 C CA . GLY A 1 84 ? 6.002 -4.388 -15.352 1.00 93.44 84 GLY A CA 1
ATOM 696 C C . GLY A 1 84 ? 5.719 -5.869 -15.265 1.00 93.44 84 GLY A C 1
ATOM 697 O O . GLY A 1 84 ? 6.047 -6.534 -14.284 1.00 93.44 84 GLY A O 1
ATOM 698 N N . ILE A 1 85 ? 5.103 -6.379 -16.320 1.00 92.44 85 ILE A N 1
ATOM 699 C CA . ILE A 1 85 ? 4.767 -7.789 -16.446 1.00 92.44 85 ILE A CA 1
ATOM 700 C C . ILE A 1 85 ? 5.753 -8.452 -17.409 1.00 92.44 85 ILE A C 1
ATOM 702 O O . ILE A 1 85 ? 5.933 -8.027 -18.553 1.00 92.44 85 ILE A O 1
ATOM 706 N N . ILE A 1 86 ? 6.380 -9.528 -16.942 1.00 94.69 86 ILE A N 1
ATOM 707 C CA . ILE A 1 86 ? 7.267 -10.383 -17.727 1.00 94.69 86 ILE A CA 1
ATOM 708 C C . ILE A 1 86 ? 6.568 -11.718 -17.956 1.00 94.69 86 ILE A C 1
ATOM 710 O O . ILE A 1 86 ? 6.153 -12.381 -17.010 1.00 94.69 86 ILE A O 1
ATOM 714 N N . ILE A 1 87 ? 6.484 -12.148 -19.211 1.00 92.12 87 ILE A N 1
ATOM 715 C CA . ILE A 1 87 ? 5.927 -13.444 -19.600 1.00 92.12 87 ILE A CA 1
ATOM 716 C C . ILE A 1 87 ? 7.071 -14.350 -20.045 1.00 92.12 87 ILE A C 1
ATOM 718 O O . ILE A 1 87 ? 7.791 -14.046 -21.000 1.00 92.12 87 ILE A O 1
ATOM 722 N N . ILE A 1 88 ? 7.236 -15.488 -19.373 1.00 89.69 88 ILE A N 1
ATOM 723 C CA . ILE A 1 88 ? 8.163 -16.538 -19.802 1.00 89.69 88 ILE A CA 1
ATOM 724 C C . ILE A 1 88 ? 7.393 -17.514 -20.693 1.00 89.69 88 ILE A C 1
ATOM 726 O O . ILE A 1 88 ? 6.448 -18.166 -20.258 1.00 89.69 88 ILE A O 1
ATOM 730 N N . ASN A 1 89 ? 7.813 -17.655 -21.949 1.00 84.25 89 ASN A N 1
ATOM 731 C CA . ASN A 1 89 ? 7.198 -18.569 -22.913 1.00 84.25 89 ASN A CA 1
ATOM 732 C C . ASN A 1 89 ? 7.893 -19.938 -22.912 1.00 84.25 89 ASN A C 1
ATOM 734 O O . ASN A 1 89 ? 9.113 -20.030 -22.727 1.00 84.25 89 ASN A O 1
ATOM 738 N N . ARG A 1 90 ? 7.147 -21.019 -23.198 1.00 71.25 90 ARG A N 1
ATOM 739 C CA . ARG A 1 90 ? 7.757 -22.341 -23.430 1.00 71.25 90 ARG A CA 1
ATOM 740 C C . ARG A 1 90 ? 8.663 -22.226 -24.650 1.00 71.25 90 ARG A C 1
ATOM 742 O O . ARG A 1 90 ? 8.210 -21.843 -25.726 1.00 71.25 90 ARG A O 1
ATOM 749 N N . ARG A 1 91 ? 9.941 -22.592 -24.511 1.00 60.19 91 ARG A N 1
ATOM 750 C CA . ARG A 1 91 ? 10.834 -22.705 -25.673 1.00 60.19 91 ARG A CA 1
ATOM 751 C C . ARG A 1 91 ? 10.254 -23.736 -26.640 1.00 60.19 91 ARG A C 1
ATOM 753 O O . ARG A 1 91 ? 10.104 -24.902 -26.277 1.00 60.19 91 ARG A O 1
ATOM 760 N N . GLY A 1 92 ? 9.945 -23.301 -27.861 1.00 44.88 92 GLY A N 1
ATOM 761 C CA . GLY A 1 92 ? 9.549 -24.184 -28.952 1.00 44.88 92 GLY A CA 1
ATOM 762 C C . GLY A 1 92 ? 10.595 -25.280 -29.170 1.00 44.88 92 GLY A C 1
ATOM 763 O O . GLY A 1 92 ? 11.801 -25.034 -29.159 1.00 44.88 92 GLY A O 1
ATOM 764 N N . THR A 1 93 ? 10.120 -26.510 -29.322 1.00 38.59 93 THR A N 1
ATOM 765 C CA . THR A 1 93 ? 10.901 -27.734 -29.499 1.00 38.59 93 THR A CA 1
ATOM 766 C C . THR A 1 93 ? 11.795 -27.685 -30.743 1.00 38.59 93 THR A C 1
ATOM 768 O O . THR A 1 93 ? 11.336 -27.942 -31.854 1.00 38.59 93 THR A O 1
ATOM 771 N N . GLY A 1 94 ? 13.096 -27.463 -30.556 1.00 35.41 94 GLY A N 1
ATOM 772 C CA . GLY A 1 94 ? 14.107 -28.034 -31.445 1.00 35.41 94 GLY A CA 1
ATOM 773 C C . GLY A 1 94 ? 14.220 -29.532 -31.152 1.00 35.41 94 GLY A C 1
ATOM 774 O O . GLY A 1 94 ? 14.471 -29.913 -30.012 1.00 35.41 94 GLY A O 1
ATOM 775 N N . HIS A 1 95 ? 13.963 -30.369 -32.157 1.00 36.53 95 HIS A N 1
ATOM 776 C CA . HIS A 1 95 ? 13.881 -31.832 -32.100 1.00 36.53 95 HIS A CA 1
ATOM 777 C C . HIS A 1 95 ? 14.819 -32.525 -31.095 1.00 36.53 95 HIS A C 1
ATOM 779 O O . HIS A 1 95 ? 16.028 -32.598 -31.310 1.00 36.53 95 HIS A O 1
ATOM 785 N N . ARG A 1 96 ? 14.226 -33.144 -30.068 1.00 32.12 96 ARG A N 1
ATOM 786 C CA . ARG A 1 96 ? 14.557 -34.480 -29.539 1.00 32.12 96 ARG A CA 1
ATOM 787 C C . ARG A 1 96 ? 13.417 -34.920 -28.615 1.00 32.12 96 ARG A C 1
ATOM 789 O O . ARG A 1 96 ? 12.884 -34.104 -27.870 1.00 32.12 96 ARG A O 1
ATOM 796 N N . ALA A 1 97 ? 13.016 -36.182 -28.749 1.00 29.25 97 ALA A N 1
ATOM 797 C CA . ALA A 1 97 ? 11.908 -36.809 -28.030 1.00 29.25 97 ALA A CA 1
ATOM 798 C C . ALA A 1 97 ? 11.978 -36.575 -26.504 1.00 29.25 97 ALA A C 1
ATOM 800 O O . ALA A 1 97 ? 13.083 -36.443 -25.966 1.00 29.25 97 ALA A O 1
ATOM 801 N N . PRO A 1 98 ? 10.831 -36.531 -25.800 1.00 33.84 98 PRO A N 1
ATOM 802 C CA . PRO A 1 98 ? 10.803 -36.285 -24.368 1.00 33.84 98 PRO A CA 1
ATOM 803 C C . PRO A 1 98 ? 11.378 -37.500 -23.636 1.00 33.84 98 PRO A C 1
ATOM 805 O O . PRO A 1 98 ? 10.733 -38.537 -23.537 1.00 33.84 98 PRO A O 1
ATOM 808 N N . THR A 1 99 ? 12.600 -37.383 -23.120 1.00 33.03 99 THR A N 1
ATOM 809 C CA . THR A 1 99 ? 13.034 -38.234 -22.011 1.00 33.03 99 THR A CA 1
ATOM 810 C C . THR A 1 99 ? 12.446 -37.665 -20.730 1.00 33.03 99 THR A C 1
ATOM 812 O O . THR A 1 99 ? 12.666 -36.496 -20.402 1.00 33.03 99 THR A O 1
ATOM 815 N N . GLU A 1 100 ? 11.671 -38.514 -20.070 1.00 38.16 100 GLU A N 1
ATOM 816 C CA . GLU A 1 100 ? 11.004 -38.330 -18.790 1.00 38.16 100 GLU A CA 1
ATOM 817 C C . GLU A 1 100 ? 11.925 -37.720 -17.717 1.00 38.16 100 GLU A C 1
ATOM 819 O O . GLU A 1 100 ? 13.132 -37.959 -17.687 1.00 38.16 100 GLU A O 1
ATOM 824 N N . HIS A 1 101 ? 11.315 -36.936 -16.824 1.00 34.91 101 HIS A N 1
ATOM 825 C CA . HIS A 1 101 ? 11.896 -36.413 -15.584 1.00 34.91 101 HIS A CA 1
ATOM 826 C C . HIS A 1 101 ? 13.142 -35.518 -15.720 1.00 34.91 101 HIS A C 1
ATOM 828 O O . HIS A 1 101 ? 14.247 -35.877 -15.315 1.00 34.91 101 HIS A O 1
ATOM 834 N N . ARG A 1 102 ? 12.951 -34.261 -16.147 1.00 35.22 102 ARG A N 1
ATOM 835 C CA . ARG A 1 102 ? 13.827 -33.182 -15.659 1.00 35.22 102 ARG A CA 1
ATOM 836 C C . ARG A 1 102 ? 13.290 -32.685 -14.322 1.00 35.22 102 ARG A C 1
ATOM 838 O O . ARG A 1 102 ? 12.223 -32.086 -14.266 1.00 35.22 102 ARG A O 1
ATOM 845 N N . THR A 1 103 ? 14.027 -32.971 -13.257 1.00 28.41 103 THR A N 1
ATOM 846 C CA . THR A 1 103 ? 13.826 -32.414 -11.916 1.00 28.41 103 THR A CA 1
ATOM 847 C C . THR A 1 103 ? 13.774 -30.880 -11.997 1.00 28.41 103 THR A C 1
ATOM 849 O O . THR A 1 103 ? 14.619 -30.317 -12.701 1.00 28.41 103 THR A O 1
ATOM 852 N N . PRO A 1 104 ? 12.846 -30.191 -11.301 1.00 37.34 104 PRO A N 1
ATOM 853 C CA . PRO A 1 104 ? 12.816 -28.730 -11.263 1.00 37.34 104 PRO A CA 1
ATOM 854 C C . PRO A 1 104 ? 14.188 -28.202 -10.835 1.00 37.34 104 PRO A C 1
ATOM 856 O O . PRO A 1 104 ? 14.698 -28.566 -9.769 1.00 37.34 104 PRO A O 1
ATOM 859 N N . THR A 1 105 ? 14.834 -27.392 -11.672 1.00 43.31 105 THR A N 1
ATOM 860 C CA . THR A 1 105 ? 16.121 -26.780 -11.329 1.00 43.31 105 THR A CA 1
ATOM 861 C C . THR A 1 105 ? 15.888 -25.708 -10.273 1.00 43.31 105 THR A C 1
ATOM 863 O O . THR A 1 105 ? 15.627 -24.557 -10.607 1.00 43.31 105 THR A O 1
ATOM 866 N N . LYS A 1 106 ? 15.973 -26.088 -8.991 1.00 45.41 106 LYS A N 1
ATOM 867 C CA . LYS A 1 106 ? 15.946 -25.147 -7.863 1.00 45.41 106 LYS A CA 1
ATOM 868 C C . LYS A 1 106 ? 17.031 -24.084 -8.059 1.00 45.41 106 LYS A C 1
ATOM 870 O O . LYS A 1 106 ? 18.210 -24.419 -8.196 1.00 45.41 106 LYS A O 1
ATOM 875 N N . GLU A 1 107 ? 16.641 -22.809 -8.054 1.00 50.09 107 GLU A N 1
ATOM 876 C CA . GLU A 1 107 ? 17.599 -21.706 -7.981 1.00 50.09 107 GLU A CA 1
ATOM 877 C C . GLU A 1 107 ? 18.398 -21.833 -6.676 1.00 50.09 107 GLU A C 1
ATOM 879 O O . GLU A 1 107 ? 17.833 -21.852 -5.585 1.00 50.09 107 GLU A O 1
ATOM 884 N N . SER A 1 108 ? 19.725 -21.920 -6.774 1.00 43.41 108 SER A N 1
ATOM 885 C CA . SER A 1 108 ? 20.615 -21.929 -5.608 1.00 43.41 108 SER A CA 1
ATOM 886 C C . SER A 1 108 ? 21.623 -20.794 -5.708 1.00 43.41 108 SER A C 1
ATOM 888 O O . SER A 1 108 ? 22.073 -20.446 -6.805 1.00 43.41 108 SER A O 1
ATOM 890 N N . PHE A 1 109 ? 22.020 -20.239 -4.564 1.00 37.41 109 PHE A N 1
ATOM 891 C CA . PHE A 1 109 ? 23.072 -19.230 -4.488 1.00 37.41 109 PHE A CA 1
ATOM 892 C C . PHE A 1 109 ? 24.330 -19.703 -5.247 1.00 37.41 109 PHE A C 1
ATOM 894 O O . PHE A 1 109 ? 24.849 -20.785 -4.988 1.00 37.41 109 PHE A O 1
ATOM 901 N N . GLY A 1 110 ? 24.796 -18.917 -6.225 1.00 39.38 110 GLY A N 1
ATOM 902 C CA . GLY A 1 110 ? 25.960 -19.252 -7.061 1.00 39.38 110 GLY A CA 1
ATOM 903 C C . GLY A 1 110 ? 25.678 -20.077 -8.327 1.00 39.38 110 GLY A C 1
ATOM 904 O O . GLY A 1 110 ? 26.588 -20.246 -9.134 1.00 39.38 110 GLY A O 1
ATOM 905 N N . LYS A 1 111 ? 24.438 -20.535 -8.560 1.00 53.00 111 LYS A N 1
ATOM 906 C CA . LYS A 1 111 ? 24.030 -21.234 -9.795 1.00 53.00 111 LYS A CA 1
ATOM 907 C C . LYS A 1 111 ? 22.837 -20.519 -10.445 1.00 53.00 111 LYS A C 1
ATOM 909 O O . LYS A 1 111 ? 21.701 -20.941 -10.240 1.00 53.00 111 LYS A O 1
ATOM 914 N N . PRO A 1 112 ? 23.065 -19.404 -11.167 1.00 57.03 112 PRO A N 1
ATOM 915 C CA . PRO A 1 112 ? 21.987 -18.697 -11.854 1.00 57.03 112 PRO A CA 1
ATOM 916 C C . PRO A 1 112 ? 21.366 -19.603 -12.918 1.00 57.03 112 PRO A C 1
ATOM 918 O O . PRO A 1 112 ? 22.097 -20.234 -13.685 1.00 57.03 112 PRO A O 1
ATOM 921 N N . VAL A 1 113 ? 20.035 -19.660 -12.970 1.00 65.62 113 VAL A N 1
ATOM 922 C CA . VAL A 1 113 ? 19.323 -20.431 -13.989 1.00 65.62 113 VAL A CA 1
ATOM 923 C C . VAL A 1 113 ? 19.063 -19.521 -15.194 1.00 65.62 113 VAL A C 1
ATOM 925 O O . VAL A 1 113 ? 18.344 -18.528 -15.070 1.00 65.62 113 VAL A O 1
ATOM 928 N N . PRO A 1 114 ? 19.662 -19.787 -16.370 1.00 62.31 114 PRO A N 1
ATOM 929 C CA . PRO A 1 114 ? 19.493 -18.916 -17.526 1.00 62.31 114 PRO A CA 1
ATOM 930 C C . PRO A 1 114 ? 18.024 -18.815 -17.943 1.00 62.31 114 PRO A C 1
ATOM 932 O O . PRO A 1 114 ? 17.391 -19.823 -18.247 1.00 62.31 114 PRO A O 1
ATOM 935 N N . GLY A 1 115 ? 17.505 -17.588 -18.007 1.00 66.50 115 GLY A N 1
ATOM 936 C CA . GLY A 1 115 ? 16.124 -17.319 -18.418 1.00 66.50 115 GLY A CA 1
ATOM 937 C C . GLY A 1 115 ? 15.094 -17.313 -17.288 1.00 66.50 115 GLY A C 1
ATOM 938 O O . GLY A 1 115 ? 13.924 -17.114 -17.587 1.00 66.50 115 GLY A O 1
ATOM 939 N N . SER A 1 116 ? 15.505 -17.483 -16.029 1.00 78.75 116 SER A N 1
ATOM 940 C CA . SER A 1 116 ? 14.641 -17.251 -14.868 1.00 78.75 116 SER A CA 1
ATOM 941 C C . SER A 1 116 ? 14.402 -15.752 -14.633 1.00 78.75 116 SER A C 1
ATOM 943 O O . SER A 1 116 ? 15.283 -14.938 -14.942 1.00 78.75 116 SER A O 1
ATOM 945 N N . ILE A 1 117 ? 13.261 -15.384 -14.030 1.00 84.00 117 ILE A N 1
ATOM 946 C CA . ILE A 1 117 ? 12.971 -13.998 -13.594 1.00 84.00 117 ILE A CA 1
ATOM 947 C C . ILE A 1 117 ? 14.161 -13.374 -12.835 1.00 84.00 117 ILE A C 1
ATOM 949 O O . ILE A 1 117 ? 14.656 -12.329 -13.257 1.00 84.00 117 ILE A O 1
ATOM 953 N N . PRO A 1 118 ? 14.757 -14.040 -11.831 1.00 75.94 118 PRO A N 1
ATOM 954 C CA . PRO A 1 118 ? 15.926 -13.536 -11.106 1.00 75.94 118 PRO A CA 1
ATOM 955 C C . PRO A 1 118 ? 17.122 -13.153 -11.969 1.00 75.94 118 PRO A C 1
ATOM 957 O O . PRO A 1 118 ? 17.829 -12.180 -11.694 1.00 75.94 118 PRO A O 1
ATOM 960 N N . THR A 1 119 ? 17.399 -13.957 -12.992 1.00 75.25 119 THR A N 1
ATOM 961 C CA . THR A 1 119 ? 18.524 -13.729 -13.899 1.00 75.25 119 THR A CA 1
ATOM 962 C C . THR A 1 119 ? 18.204 -12.602 -14.878 1.00 75.25 119 THR A C 1
ATOM 964 O O . THR A 1 119 ? 19.095 -11.828 -15.237 1.00 75.25 119 THR A O 1
ATOM 967 N N . ILE A 1 120 ? 16.936 -12.483 -15.284 1.00 84.62 120 ILE A N 1
ATOM 968 C CA . ILE A 1 120 ? 16.432 -11.383 -16.108 1.00 84.62 120 ILE A CA 1
ATOM 969 C C . ILE A 1 120 ? 16.576 -10.058 -15.351 1.00 84.62 120 ILE A C 1
ATOM 971 O O . ILE A 1 120 ? 17.287 -9.175 -15.837 1.00 84.62 120 ILE A O 1
ATOM 975 N N . ILE A 1 121 ? 16.012 -9.963 -14.142 1.00 88.06 121 ILE A N 1
ATOM 976 C CA . ILE A 1 121 ? 16.037 -8.738 -13.332 1.00 88.06 121 ILE A CA 1
ATOM 977 C C . ILE A 1 121 ? 17.470 -8.335 -12.989 1.00 88.06 121 ILE A C 1
ATOM 979 O O . ILE A 1 121 ? 17.869 -7.204 -13.247 1.00 88.06 121 ILE A O 1
ATOM 983 N N . ARG A 1 122 ? 18.317 -9.277 -12.552 1.00 78.81 122 ARG A N 1
ATOM 984 C CA . ARG A 1 122 ? 19.730 -8.983 -12.253 1.00 78.81 122 ARG A CA 1
ATOM 985 C C . ARG A 1 122 ? 20.483 -8.411 -13.456 1.00 78.81 122 ARG A C 1
ATOM 987 O O . ARG A 1 122 ? 21.334 -7.533 -13.307 1.00 78.81 122 ARG A O 1
ATOM 994 N N . SER A 1 123 ? 20.223 -8.940 -14.650 1.00 81.88 123 SER A N 1
ATOM 995 C CA . SER A 1 123 ? 20.851 -8.455 -15.882 1.00 81.88 123 SER A CA 1
ATOM 996 C C . SER A 1 123 ? 20.374 -7.049 -16.242 1.00 81.88 123 SER A C 1
ATOM 998 O O . SER A 1 123 ? 21.192 -6.230 -16.670 1.00 81.88 123 SER A O 1
ATOM 1000 N N . PHE A 1 124 ? 19.079 -6.783 -16.079 1.00 91.88 124 PHE A N 1
ATOM 1001 C CA . PHE A 1 124 ? 18.476 -5.469 -16.276 1.00 91.88 124 PHE A CA 1
ATOM 1002 C C . PHE A 1 124 ? 19.062 -4.446 -15.289 1.00 91.88 124 PHE A C 1
ATOM 1004 O O . PHE A 1 124 ? 19.703 -3.480 -15.709 1.00 91.88 124 PHE A O 1
ATOM 1011 N N . GLU A 1 125 ? 18.982 -4.723 -13.985 1.00 87.81 125 GLU A N 1
ATOM 1012 C CA . GLU A 1 125 ? 19.478 -3.846 -12.920 1.00 87.81 125 GLU A CA 1
ATOM 1013 C C . GLU A 1 125 ? 20.966 -3.530 -13.078 1.00 87.81 125 GLU A C 1
ATOM 1015 O O . GLU A 1 125 ? 21.379 -2.375 -12.930 1.00 87.81 125 GLU A O 1
ATOM 1020 N N . SER A 1 126 ? 21.785 -4.540 -13.409 1.00 80.94 126 SER A N 1
ATOM 1021 C CA . SER A 1 126 ? 23.227 -4.372 -13.618 1.00 80.94 126 SER A CA 1
ATOM 1022 C C . SER A 1 126 ? 23.529 -3.438 -14.786 1.00 80.94 126 SER A C 1
ATOM 1024 O O . SER A 1 126 ? 24.452 -2.622 -14.706 1.00 80.94 126 SER A O 1
ATOM 1026 N N . THR A 1 127 ? 22.759 -3.549 -15.867 1.00 85.25 127 THR A N 1
ATOM 1027 C CA . THR A 1 127 ? 22.958 -2.747 -17.073 1.00 85.25 127 THR A CA 1
ATOM 1028 C C . THR A 1 127 ? 22.550 -1.301 -16.825 1.00 85.25 127 THR A C 1
ATOM 1030 O O . THR A 1 127 ? 23.365 -0.403 -17.049 1.00 85.25 127 THR A O 1
ATOM 1033 N N . VAL A 1 128 ? 21.369 -1.074 -16.243 1.00 92.44 128 VAL A N 1
ATOM 1034 C CA . VAL A 1 128 ? 20.909 0.267 -15.856 1.00 92.44 128 VAL A CA 1
ATOM 1035 C C . VAL A 1 128 ? 21.872 0.921 -14.863 1.00 92.44 128 VAL A C 1
ATOM 1037 O O . VAL A 1 128 ? 22.307 2.052 -15.080 1.00 92.44 128 VAL A O 1
ATOM 1040 N N . THR A 1 129 ? 22.297 0.194 -13.822 1.00 86.12 129 THR A N 1
ATOM 1041 C CA . THR A 1 129 ? 23.233 0.709 -12.807 1.00 86.12 129 THR A CA 1
ATOM 1042 C C . THR A 1 129 ? 24.533 1.199 -13.437 1.00 86.12 129 THR A C 1
ATOM 1044 O O . THR A 1 129 ? 25.023 2.276 -13.096 1.00 86.12 129 THR A O 1
ATOM 1047 N N . LYS A 1 130 ? 25.108 0.428 -14.370 1.00 79.88 130 LYS A N 1
ATOM 1048 C CA . LYS A 1 130 ? 26.353 0.804 -15.057 1.00 79.88 130 LYS A CA 1
ATOM 1049 C C . LYS A 1 130 ? 26.177 2.059 -15.903 1.00 79.88 130 LYS A C 1
ATOM 1051 O O . LYS A 1 130 ? 27.047 2.928 -15.869 1.00 79.88 130 LYS A O 1
ATOM 1056 N N . GLN A 1 131 ? 25.088 2.153 -16.664 1.00 90.19 131 GLN A N 1
ATOM 1057 C CA . GLN A 1 131 ? 24.877 3.287 -17.558 1.00 90.19 131 GLN A CA 1
ATOM 1058 C C . GLN A 1 131 ? 24.547 4.572 -16.781 1.00 90.19 131 GLN A C 1
ATOM 1060 O O . GLN A 1 131 ? 25.196 5.591 -17.013 1.00 90.19 131 GLN A O 1
ATOM 1065 N N . ILE A 1 132 ? 23.645 4.519 -15.794 1.00 91.44 132 ILE A N 1
ATOM 1066 C CA . ILE A 1 132 ? 23.308 5.684 -14.960 1.00 91.44 132 ILE A CA 1
ATOM 1067 C C . ILE A 1 132 ? 24.532 6.175 -14.180 1.00 91.44 132 ILE A C 1
ATOM 1069 O O . ILE A 1 132 ? 24.839 7.366 -14.211 1.00 91.44 132 ILE A O 1
ATOM 1073 N N . ASN A 1 133 ? 25.292 5.284 -13.531 1.00 84.44 133 ASN A N 1
ATOM 1074 C CA . ASN A 1 133 ? 26.482 5.703 -12.780 1.00 84.44 133 ASN A CA 1
ATOM 1075 C C . ASN A 1 133 ? 27.585 6.279 -13.677 1.00 84.44 133 ASN A C 1
ATOM 1077 O O . ASN A 1 133 ? 28.350 7.134 -13.226 1.00 84.44 133 ASN A O 1
ATOM 1081 N N . LYS A 1 134 ? 27.666 5.854 -14.945 1.00 89.12 134 LYS A N 1
ATOM 1082 C CA . LYS A 1 134 ? 28.566 6.466 -15.930 1.00 89.12 134 LYS A CA 1
ATOM 1083 C C . LYS A 1 134 ? 28.158 7.911 -16.231 1.00 89.12 134 LYS A C 1
ATOM 1085 O O . LYS A 1 134 ? 29.034 8.769 -16.300 1.00 89.12 134 LYS A O 1
ATOM 1090 N N . ILE A 1 135 ? 26.858 8.178 -16.372 1.00 90.88 135 ILE A N 1
ATOM 1091 C CA . ILE A 1 135 ? 26.322 9.525 -16.631 1.00 90.88 135 ILE A CA 1
ATOM 1092 C C . ILE A 1 135 ? 26.494 10.417 -15.392 1.00 90.88 135 ILE A C 1
ATOM 1094 O O . ILE A 1 135 ? 27.062 11.503 -15.488 1.00 90.88 135 ILE A O 1
ATOM 1098 N N . ARG A 1 136 ? 26.108 9.921 -14.208 1.00 89.06 136 ARG A N 1
ATOM 1099 C CA . ARG A 1 136 ? 26.217 10.636 -12.922 1.00 89.06 136 ARG A CA 1
ATOM 1100 C C . ARG A 1 136 ? 27.650 10.810 -12.409 1.00 89.06 136 ARG A C 1
ATOM 1102 O O . ARG A 1 136 ? 27.875 11.611 -11.510 1.00 89.06 136 ARG A O 1
ATOM 1109 N N . ARG A 1 137 ? 28.623 10.077 -12.966 1.00 86.38 137 ARG A N 1
ATOM 1110 C CA . ARG A 1 137 ? 30.020 10.001 -12.484 1.00 86.38 137 ARG A CA 1
ATOM 1111 C C . ARG A 1 137 ? 30.133 9.521 -11.030 1.00 86.38 137 ARG A C 1
ATOM 1113 O O . ARG A 1 137 ? 31.040 9.919 -10.306 1.00 86.38 137 ARG A O 1
ATOM 1120 N N . THR A 1 138 ? 29.240 8.623 -10.627 1.00 82.44 138 THR A N 1
ATOM 1121 C CA . THR A 1 138 ? 29.148 8.058 -9.271 1.00 82.44 138 THR A CA 1
ATOM 1122 C C . THR A 1 138 ? 29.322 6.533 -9.288 1.00 82.44 138 THR A C 1
ATOM 1124 O O . THR A 1 138 ? 28.419 5.797 -8.883 1.00 82.44 138 THR A O 1
ATOM 1127 N N . PRO A 1 139 ? 30.448 5.998 -9.798 1.00 75.44 139 PRO A N 1
ATOM 1128 C CA . PRO A 1 139 ? 30.633 4.555 -9.922 1.00 75.44 139 PRO A CA 1
ATOM 1129 C C . PRO A 1 139 ? 30.483 3.856 -8.565 1.00 75.44 139 PRO A C 1
ATOM 1131 O O . PRO A 1 139 ? 31.104 4.245 -7.580 1.00 75.44 139 PRO A O 1
ATOM 1134 N N . GLY A 1 140 ? 29.648 2.817 -8.525 1.00 67.94 140 GLY A N 1
ATOM 1135 C CA . GLY A 1 140 ? 29.391 2.029 -7.317 1.00 67.94 140 GLY A CA 1
ATOM 1136 C C . GLY A 1 140 ? 28.285 2.572 -6.410 1.00 67.94 140 GLY A C 1
ATOM 1137 O O . GLY A 1 140 ? 27.942 1.897 -5.443 1.00 67.94 140 GLY A O 1
ATOM 1138 N N . SER A 1 141 ? 27.691 3.730 -6.723 1.00 77.12 141 SER A N 1
ATOM 1139 C CA . SER A 1 141 ? 26.501 4.191 -5.998 1.00 77.12 141 SER A CA 1
ATOM 1140 C C . SER A 1 141 ? 25.301 3.289 -6.310 1.00 77.12 141 SER A C 1
ATOM 1142 O O . SER A 1 141 ? 25.110 2.919 -7.479 1.00 77.12 141 SER A O 1
ATOM 1144 N N . PRO A 1 142 ? 24.511 2.899 -5.294 1.00 80.75 142 PRO A N 1
ATOM 1145 C CA . PRO A 1 142 ? 23.338 2.065 -5.504 1.00 80.75 142 PRO A CA 1
ATOM 1146 C C . PRO A 1 142 ? 22.279 2.846 -6.284 1.00 80.75 142 PRO A C 1
ATOM 1148 O O . PRO A 1 142 ? 21.993 3.999 -5.978 1.00 80.75 142 PRO A O 1
ATOM 1151 N N . ILE A 1 143 ? 21.710 2.205 -7.303 1.00 87.62 143 ILE A N 1
ATOM 1152 C CA . ILE A 1 143 ? 20.555 2.730 -8.044 1.00 87.62 143 ILE A CA 1
ATOM 1153 C C . ILE A 1 143 ? 19.265 2.083 -7.551 1.00 87.62 143 ILE A C 1
ATOM 1155 O O . ILE A 1 143 ? 18.244 2.753 -7.468 1.00 87.62 143 ILE A O 1
ATOM 1159 N N . TRP A 1 144 ? 19.334 0.808 -7.177 1.00 83.19 144 TRP A N 1
ATOM 1160 C CA . TRP A 1 144 ? 18.194 -0.027 -6.818 1.00 83.19 144 TRP A CA 1
ATOM 1161 C C . TRP A 1 144 ? 18.223 -0.407 -5.340 1.00 83.19 144 TRP A C 1
ATOM 1163 O O . TRP A 1 144 ? 19.285 -0.415 -4.704 1.00 83.19 144 TRP A O 1
ATOM 1173 N N . GLN A 1 145 ? 17.061 -0.767 -4.803 1.00 78.19 145 GLN A N 1
ATOM 1174 C CA . GLN A 1 145 ? 16.986 -1.531 -3.561 1.00 78.19 145 GLN A CA 1
ATOM 1175 C C . GLN A 1 145 ? 17.618 -2.923 -3.738 1.00 78.19 145 GLN A C 1
ATOM 1177 O O . GLN A 1 145 ? 17.915 -3.363 -4.845 1.00 78.19 145 GLN A O 1
ATOM 1182 N N . ARG A 1 146 ? 17.896 -3.615 -2.625 1.00 66.69 146 ARG A N 1
ATOM 1183 C CA . ARG A 1 146 ? 18.562 -4.931 -2.669 1.00 66.69 146 ARG A CA 1
ATOM 1184 C C . ARG A 1 146 ? 17.672 -6.048 -3.221 1.00 66.69 146 ARG A C 1
ATOM 1186 O O . ARG A 1 146 ? 18.209 -6.977 -3.822 1.00 66.69 146 ARG A O 1
ATOM 1193 N N . ASN A 1 147 ? 16.368 -5.957 -2.978 1.00 66.69 147 ASN A N 1
ATOM 1194 C CA . ASN A 1 147 ? 15.354 -6.903 -3.426 1.00 66.69 147 ASN A CA 1
ATOM 1195 C C . ASN A 1 147 ? 14.368 -6.188 -4.359 1.00 66.69 147 ASN A C 1
ATOM 1197 O O . ASN A 1 147 ? 14.252 -4.962 -4.330 1.00 66.69 147 ASN A O 1
ATOM 1201 N N . TYR A 1 148 ? 13.662 -6.977 -5.162 1.00 74.94 148 TYR A N 1
ATOM 1202 C CA . TYR A 1 148 ? 12.545 -6.545 -5.995 1.00 74.94 148 TYR A CA 1
ATOM 1203 C C . TYR A 1 148 ? 11.327 -7.401 -5.641 1.00 74.94 148 TYR A C 1
ATOM 1205 O O . TYR A 1 148 ? 11.482 -8.544 -5.200 1.00 74.94 148 TYR A O 1
ATOM 1213 N N . TYR A 1 149 ? 10.132 -6.852 -5.829 1.00 72.25 149 TYR A N 1
ATOM 1214 C CA . TYR A 1 149 ? 8.893 -7.595 -5.632 1.00 72.25 149 TYR A CA 1
ATOM 1215 C C . TYR A 1 149 ? 8.564 -8.404 -6.888 1.00 72.25 149 TYR A C 1
ATOM 1217 O O . TYR A 1 149 ? 8.712 -7.900 -8.005 1.00 72.25 149 TYR A O 1
ATOM 1225 N N . GLU A 1 150 ? 8.118 -9.645 -6.701 1.00 76.44 150 GLU A N 1
ATOM 1226 C CA . GLU A 1 150 ? 7.633 -10.505 -7.775 1.00 76.44 150 GLU A CA 1
ATOM 1227 C C . GLU A 1 150 ? 6.362 -11.241 -7.363 1.00 76.44 150 GLU A C 1
ATOM 1229 O O . GLU A 1 150 ? 6.299 -11.832 -6.288 1.00 76.44 150 GLU A O 1
ATOM 1234 N N . HIS A 1 151 ? 5.374 -11.242 -8.253 1.00 76.56 151 HIS A N 1
ATOM 1235 C CA . HIS A 1 151 ? 4.110 -11.941 -8.069 1.00 76.56 151 HIS A CA 1
ATOM 1236 C C . HIS A 1 151 ? 3.790 -12.798 -9.287 1.00 76.56 151 HIS A C 1
ATOM 1238 O O . HIS A 1 151 ? 3.901 -12.348 -10.428 1.00 76.56 151 HIS A O 1
ATOM 1244 N N . VAL A 1 152 ? 3.414 -14.051 -9.045 1.00 80.50 152 VAL A N 1
ATOM 1245 C CA . VAL A 1 152 ? 3.019 -14.983 -10.105 1.00 80.50 152 VAL A CA 1
ATOM 1246 C C . VAL A 1 152 ? 1.554 -14.741 -10.432 1.00 80.50 152 VAL A C 1
ATOM 1248 O O . VAL A 1 152 ? 0.704 -14.952 -9.572 1.00 80.50 152 VAL A O 1
ATOM 1251 N N . ILE A 1 153 ? 1.278 -14.367 -11.678 1.00 75.81 153 ILE A N 1
ATOM 1252 C CA . ILE A 1 153 ? -0.074 -14.134 -12.184 1.00 75.81 153 ILE A CA 1
ATOM 1253 C C . ILE A 1 153 ? -0.692 -15.484 -12.562 1.00 75.81 153 ILE A C 1
ATOM 1255 O O . ILE A 1 153 ? -0.118 -16.247 -13.347 1.00 75.81 153 ILE A O 1
ATOM 1259 N N . ARG A 1 154 ? -1.841 -15.792 -11.968 1.00 77.12 154 ARG A N 1
ATOM 1260 C CA . ARG A 1 154 ? -2.463 -17.120 -11.938 1.00 77.12 154 ARG A CA 1
ATOM 1261 C C . ARG A 1 154 ? -3.564 -17.279 -12.980 1.00 77.12 154 ARG A C 1
ATOM 1263 O O . ARG A 1 154 ? -3.765 -18.392 -13.465 1.00 77.12 154 ARG A O 1
ATOM 1270 N N . ASP A 1 155 ? -4.237 -16.192 -13.350 1.00 77.56 155 ASP A N 1
ATOM 1271 C CA . ASP A 1 155 ? -5.333 -16.195 -14.320 1.00 77.56 155 ASP A CA 1
ATOM 1272 C C . ASP A 1 155 ? -5.489 -14.855 -15.072 1.00 77.56 155 ASP A C 1
ATOM 1274 O O . ASP A 1 155 ? -4.758 -13.888 -14.850 1.00 77.56 155 ASP A O 1
ATOM 1278 N N . GLU A 1 156 ? -6.421 -14.824 -16.031 1.00 80.00 156 GLU A N 1
ATOM 1279 C CA . GLU A 1 156 ? -6.656 -13.665 -16.904 1.00 80.00 156 GLU A CA 1
ATOM 1280 C C . GLU A 1 156 ? -7.356 -12.502 -16.180 1.00 80.00 156 GLU A C 1
ATOM 1282 O O . GLU A 1 156 ? -7.192 -11.346 -16.573 1.00 80.00 156 GLU A O 1
ATOM 1287 N N . GLU A 1 157 ? -8.133 -12.778 -15.127 1.00 70.38 157 GLU A N 1
ATOM 1288 C CA . GLU A 1 157 ? -8.797 -11.732 -14.344 1.00 70.38 157 GLU A CA 1
ATOM 1289 C C . GLU A 1 157 ? -7.761 -10.942 -13.542 1.00 70.38 157 GLU A C 1
ATOM 1291 O O . GLU A 1 157 ? -7.727 -9.708 -13.609 1.00 70.38 157 GLU A O 1
ATOM 1296 N N . GLU A 1 158 ? -6.858 -11.660 -12.872 1.00 68.25 158 GLU A N 1
ATOM 1297 C CA . GLU A 1 158 ? -5.711 -11.099 -12.169 1.00 68.25 158 GLU A CA 1
ATOM 1298 C C . GLU A 1 158 ? -4.780 -10.348 -13.127 1.00 68.25 158 GLU A C 1
ATOM 1300 O O . GLU A 1 158 ? -4.396 -9.207 -12.855 1.00 68.25 158 GLU A O 1
ATOM 1305 N N . LEU A 1 159 ? -4.481 -10.928 -14.297 1.00 78.12 159 LEU A N 1
ATOM 1306 C CA . LEU A 1 159 ? -3.709 -10.249 -15.338 1.00 78.12 159 LEU A CA 1
ATOM 1307 C C . LEU A 1 159 ? -4.371 -8.925 -15.744 1.00 78.12 159 LEU A C 1
ATOM 1309 O O . LEU A 1 159 ? -3.711 -7.888 -15.809 1.00 78.12 159 LEU A O 1
ATOM 1313 N N . GLY A 1 160 ? -5.686 -8.937 -15.975 1.00 68.00 160 GLY A N 1
ATOM 1314 C CA . GLY A 1 160 ? -6.461 -7.743 -16.295 1.00 68.00 160 GLY A CA 1
ATOM 1315 C C . GLY A 1 160 ? -6.433 -6.689 -15.185 1.00 68.00 160 GLY A C 1
ATOM 1316 O O . GLY A 1 160 ? -6.342 -5.496 -15.483 1.00 68.00 160 GLY A O 1
ATOM 1317 N N . ALA A 1 161 ? -6.482 -7.100 -13.916 1.00 62.53 161 ALA A N 1
ATOM 1318 C CA . ALA A 1 161 ? -6.376 -6.196 -12.772 1.00 62.53 161 ALA A CA 1
ATOM 1319 C C . ALA A 1 161 ? -4.992 -5.535 -12.685 1.00 62.53 161 ALA A C 1
ATOM 1321 O O . ALA A 1 161 ? -4.909 -4.318 -12.520 1.00 62.53 161 ALA A O 1
ATOM 1322 N N . ILE A 1 162 ? -3.917 -6.302 -12.880 1.00 64.75 162 ILE A N 1
ATOM 1323 C CA . ILE A 1 162 ? -2.540 -5.788 -12.848 1.00 64.75 162 ILE A CA 1
ATOM 1324 C C . ILE A 1 162 ? -2.279 -4.846 -14.031 1.00 64.75 162 ILE A C 1
ATOM 1326 O O . ILE A 1 162 ? -1.707 -3.773 -13.845 1.00 64.75 162 ILE A O 1
ATOM 1330 N N . ARG A 1 163 ? -2.754 -5.179 -15.240 1.00 82.44 163 ARG A N 1
ATOM 1331 C CA . ARG A 1 163 ? -2.677 -4.278 -16.405 1.00 82.44 163 ARG A CA 1
ATOM 1332 C C . ARG A 1 163 ? -3.379 -2.940 -16.142 1.00 82.44 163 ARG A C 1
ATOM 1334 O O . ARG A 1 163 ? -2.842 -1.890 -16.488 1.00 82.44 163 ARG A O 1
ATOM 1341 N N . ARG A 1 164 ? -4.568 -2.958 -15.520 1.00 70.75 164 ARG A N 1
ATOM 1342 C CA . ARG A 1 164 ? -5.269 -1.723 -15.112 1.00 70.75 164 ARG A CA 1
ATOM 1343 C C . ARG A 1 164 ? -4.463 -0.943 -14.079 1.00 70.75 164 ARG A C 1
ATOM 1345 O O . ARG A 1 164 ? -4.246 0.245 -14.278 1.00 70.75 164 ARG A O 1
ATOM 1352 N N . TYR A 1 165 ? -3.968 -1.617 -13.040 1.00 70.94 165 TYR A N 1
ATOM 1353 C CA . TYR A 1 165 ? -3.129 -1.001 -12.012 1.00 70.94 165 TYR A CA 1
ATOM 1354 C C . TYR A 1 165 ? -1.926 -0.267 -12.616 1.00 70.94 165 TYR A C 1
ATOM 1356 O O . TYR A 1 165 ? -1.713 0.900 -12.302 1.00 70.94 165 TYR A O 1
ATOM 1364 N N . ILE A 1 166 ? -1.187 -0.913 -13.523 1.00 77.50 166 ILE A N 1
ATOM 1365 C CA . ILE A 1 166 ? -0.025 -0.328 -14.206 1.00 77.50 166 ILE A CA 1
ATOM 1366 C C . ILE A 1 166 ? -0.418 0.929 -14.993 1.00 77.50 166 ILE A C 1
ATOM 1368 O O . ILE A 1 166 ? 0.225 1.968 -14.859 1.00 77.50 166 ILE A O 1
ATOM 1372 N N . ASN A 1 167 ? -1.493 0.851 -15.777 1.00 80.38 167 ASN A N 1
ATOM 1373 C CA . ASN A 1 167 ? -1.953 1.955 -16.620 1.00 80.38 167 ASN A CA 1
ATOM 1374 C C . ASN A 1 167 ? -2.490 3.148 -15.814 1.00 80.38 167 ASN A C 1
ATOM 1376 O O . ASN A 1 167 ? -2.306 4.302 -16.201 1.00 80.38 167 ASN A O 1
ATOM 1380 N N . GLU A 1 168 ? -3.149 2.886 -14.687 1.00 78.12 168 GLU A N 1
ATOM 1381 C CA . GLU A 1 168 ? -3.713 3.918 -13.816 1.00 78.12 168 GLU A CA 1
ATOM 1382 C C . GLU A 1 168 ? -2.682 4.480 -12.824 1.00 78.12 168 GLU A C 1
ATOM 1384 O O . GLU A 1 168 ? -2.928 5.516 -12.205 1.00 78.12 168 GLU A O 1
ATOM 1389 N N . ASN A 1 169 ? -1.515 3.841 -12.679 1.00 74.69 169 ASN A N 1
ATOM 1390 C CA . ASN A 1 169 ? -0.512 4.215 -11.683 1.00 74.69 169 ASN A CA 1
ATOM 1391 C C . ASN A 1 169 ? -0.042 5.679 -11.808 1.00 74.69 169 ASN A C 1
ATOM 1393 O O . ASN A 1 169 ? -0.050 6.381 -10.798 1.00 74.69 169 ASN A O 1
ATOM 1397 N N . PRO A 1 170 ? 0.257 6.221 -13.010 1.00 80.00 170 PRO A N 1
ATOM 1398 C CA . PRO A 1 170 ? 0.614 7.633 -13.152 1.00 80.00 170 PRO A CA 1
ATOM 1399 C C . PRO A 1 170 ? -0.464 8.605 -12.666 1.00 80.00 170 PRO A C 1
ATOM 1401 O O . PRO A 1 170 ? -0.143 9.629 -12.063 1.00 80.00 170 PRO A O 1
A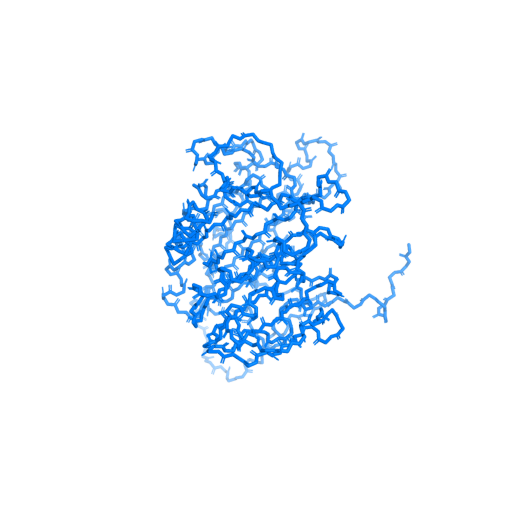TOM 1404 N N . LEU A 1 171 ? -1.738 8.269 -12.890 1.00 69.69 171 LEU A N 1
ATOM 1405 C CA . LEU A 1 171 ? -2.880 9.069 -12.440 1.00 69.69 171 LEU A CA 1
ATOM 1406 C C . LEU A 1 171 ? -3.052 8.979 -10.922 1.00 69.69 171 LEU A C 1
ATOM 1408 O O . LEU A 1 171 ? -3.388 9.965 -10.268 1.00 69.69 171 LEU A O 1
ATOM 1412 N N . ASN A 1 172 ? -2.783 7.802 -10.363 1.00 65.00 172 ASN A N 1
ATOM 1413 C CA . ASN A 1 172 ? -2.858 7.528 -8.934 1.00 65.00 172 ASN A CA 1
ATOM 1414 C C . ASN A 1 172 ? -1.586 7.925 -8.173 1.00 65.00 172 ASN A C 1
ATOM 1416 O O . ASN A 1 172 ? -1.572 7.839 -6.947 1.00 65.00 172 ASN A O 1
ATOM 1420 N N . TRP A 1 173 ? 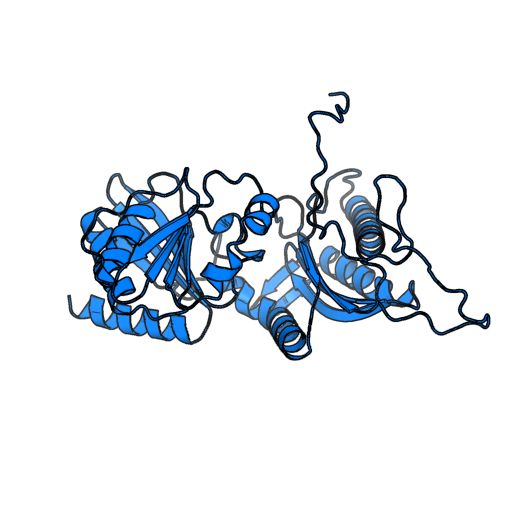-0.553 8.421 -8.860 1.00 63.91 173 TRP A N 1
ATOM 1421 C CA . TRP A 1 173 ? 0.735 8.753 -8.261 1.00 63.91 173 TRP A CA 1
ATOM 1422 C C . TRP A 1 173 ? 0.615 9.721 -7.088 1.00 63.91 173 TRP A C 1
ATOM 1424 O O . TRP A 1 173 ? 1.235 9.489 -6.059 1.00 63.91 173 TRP A O 1
ATOM 1434 N N . ASP A 1 174 ? -0.205 10.773 -7.206 1.00 50.50 174 ASP A N 1
ATOM 1435 C CA . ASP A 1 174 ? -0.420 11.741 -6.119 1.00 50.50 174 ASP A CA 1
ATOM 1436 C C . ASP A 1 174 ? -1.179 11.136 -4.923 1.00 50.50 174 ASP A C 1
ATOM 1438 O O . ASP A 1 174 ? -1.034 11.606 -3.794 1.00 50.50 174 ASP A O 1
ATOM 1442 N N . LEU A 1 175 ? -1.947 10.067 -5.155 1.00 46.94 175 LEU A N 1
ATOM 1443 C CA . LEU A 1 175 ? -2.607 9.287 -4.108 1.00 46.94 175 LEU A CA 1
ATOM 1444 C C . LEU A 1 175 ? -1.645 8.280 -3.451 1.00 46.94 175 LEU A C 1
ATOM 1446 O O . LEU A 1 175 ? -1.834 7.944 -2.290 1.00 46.94 175 LEU A O 1
ATOM 1450 N N . ASP A 1 176 ? -0.620 7.813 -4.167 1.00 43.34 176 ASP A N 1
ATOM 1451 C CA . ASP A 1 176 ? 0.449 6.946 -3.635 1.00 43.34 176 ASP A CA 1
ATOM 1452 C C . ASP A 1 176 ? 1.557 7.766 -2.940 1.00 43.34 176 ASP A C 1
ATOM 1454 O O . ASP A 1 176 ? 2.276 7.282 -2.066 1.00 43.34 176 ASP A O 1
ATOM 1458 N N . ARG A 1 177 ? 1.644 9.055 -3.286 1.00 44.75 177 ARG A N 1
ATOM 1459 C CA . ARG A 1 177 ? 2.592 10.075 -2.813 1.00 44.75 177 ARG A CA 1
ATOM 1460 C C . ARG A 1 177 ? 2.353 10.620 -1.424 1.00 44.75 177 ARG A C 1
ATOM 1462 O O . ARG A 1 177 ? 2.961 11.638 -1.095 1.00 44.75 177 ARG A O 1
ATOM 1469 N N . GLY A 1 178 ? 1.473 10.045 -0.615 1.00 38.22 178 GLY A N 1
ATOM 1470 C CA . GLY A 1 178 ? 1.227 10.593 0.713 1.00 38.22 178 GLY A CA 1
ATOM 1471 C C . GLY A 1 178 ? 2.403 10.357 1.671 1.00 38.22 178 GLY A C 1
ATOM 1472 O O . GLY A 1 178 ? 2.259 9.596 2.614 1.00 38.22 178 GLY A O 1
ATOM 1473 N N . THR A 1 179 ? 3.526 11.015 1.394 1.00 42.31 179 THR A N 1
ATOM 1474 C CA . THR A 1 179 ? 4.546 11.629 2.236 1.00 42.31 179 THR A CA 1
ATOM 1475 C C . THR A 1 179 ? 5.382 12.526 1.298 1.00 42.31 179 THR A C 1
ATOM 1477 O O . THR A 1 179 ? 6.110 12.024 0.449 1.00 42.31 179 THR A O 1
ATOM 1480 N N . GLU A 1 180 ? 5.276 13.848 1.483 1.00 33.88 180 GLU A N 1
ATOM 1481 C CA . GLU A 1 180 ? 6.149 14.916 0.947 1.00 33.88 180 GLU A CA 1
ATOM 1482 C C . GLU A 1 180 ? 5.807 15.574 -0.414 1.00 33.88 180 GLU A C 1
ATOM 1484 O O . GLU A 1 180 ? 6.289 15.212 -1.483 1.00 33.88 180 GLU A O 1
ATOM 1489 N N . GLY A 1 181 ? 5.079 16.698 -0.319 1.00 33.44 181 GLY A N 1
ATOM 1490 C CA . GLY A 1 181 ? 5.394 17.901 -1.101 1.00 33.44 181 GLY A CA 1
ATOM 1491 C C . GLY A 1 181 ? 4.617 18.160 -2.398 1.00 33.44 181 GLY A C 1
ATOM 1492 O O . GLY A 1 181 ? 5.155 18.001 -3.486 1.00 33.44 181 GLY A O 1
ATOM 1493 N N . GLY A 1 182 ? 3.422 18.755 -2.270 1.00 29.09 182 GLY A N 1
ATOM 1494 C CA . GLY A 1 182 ? 2.977 19.819 -3.184 1.00 29.09 182 GLY A CA 1
ATOM 1495 C C . GLY A 1 182 ? 2.064 19.453 -4.361 1.00 29.09 182 GLY A C 1
ATOM 1496 O O . GLY A 1 182 ? 2.503 19.506 -5.498 1.00 29.09 182 GLY A O 1
ATOM 1497 N N . ALA A 1 183 ? 0.778 19.223 -4.085 1.00 29.81 183 ALA A N 1
ATOM 1498 C CA . ALA A 1 183 ? -0.389 19.884 -4.700 1.00 29.81 183 ALA A CA 1
ATOM 1499 C C . ALA A 1 183 ? -1.647 19.207 -4.135 1.00 29.81 183 ALA A C 1
ATOM 1501 O O . ALA A 1 183 ? -1.982 18.081 -4.482 1.00 29.81 183 ALA A O 1
ATOM 1502 N N . ARG A 1 184 ? -2.314 19.867 -3.182 1.00 33.88 184 ARG A N 1
ATOM 1503 C CA . ARG A 1 184 ? -3.493 19.328 -2.496 1.00 33.88 184 ARG A CA 1
ATOM 1504 C C . ARG A 1 184 ? -4.670 19.221 -3.475 1.00 33.88 184 ARG A C 1
ATOM 1506 O O . ARG A 1 184 ? -5.435 20.174 -3.599 1.00 33.88 184 ARG A O 1
ATOM 1513 N N . SER A 1 185 ? -4.900 18.046 -4.062 1.00 36.00 185 SER A N 1
ATOM 1514 C CA . SER A 1 185 ? -6.274 17.540 -4.019 1.00 36.00 185 SER A CA 1
ATOM 1515 C C . SER A 1 185 ? -6.559 17.332 -2.527 1.00 36.00 185 SER A C 1
ATOM 1517 O O . SER A 1 185 ? -5.703 16.843 -1.788 1.00 36.00 185 SER A O 1
ATOM 1519 N N . SER A 1 186 ? -7.643 17.901 -2.004 1.00 47.31 186 SER A N 1
ATOM 1520 C CA . SER A 1 186 ? -7.866 17.963 -0.559 1.00 47.31 186 SER A CA 1
ATOM 1521 C C . SER A 1 186 ? -8.149 16.563 -0.014 1.00 47.31 186 SER A C 1
ATOM 1523 O O . SER A 1 186 ? -9.316 16.181 0.099 1.00 47.31 186 SER A O 1
ATOM 1525 N N . VAL A 1 187 ? -7.093 15.806 0.304 1.00 56.09 187 VAL A N 1
ATOM 1526 C CA . VAL A 1 187 ? -7.177 14.581 1.100 1.00 56.09 187 VAL A CA 1
ATOM 1527 C C . VAL A 1 187 ? -8.025 14.934 2.317 1.00 56.09 187 VAL A C 1
ATOM 1529 O O . VAL A 1 187 ? -7.658 15.862 3.052 1.00 56.09 187 VAL A O 1
ATOM 1532 N N . PRO A 1 188 ? -9.201 14.308 2.489 1.00 72.88 188 PRO A N 1
ATOM 1533 C CA . PRO A 1 188 ? -10.051 14.603 3.625 1.00 72.88 188 PRO A CA 1
ATOM 1534 C C . PRO A 1 188 ? -9.242 14.436 4.905 1.00 72.88 188 PRO A C 1
ATOM 1536 O O . PRO A 1 188 ? -8.564 13.426 5.085 1.00 72.88 188 PRO A O 1
ATOM 1539 N N . LEU A 1 189 ? -9.277 15.454 5.759 1.00 82.31 189 LEU A N 1
ATOM 1540 C CA . LEU A 1 189 ? -8.528 15.470 7.004 1.00 82.31 189 LEU A CA 1
ATOM 1541 C C . LEU A 1 189 ? -9.461 15.754 8.169 1.00 82.31 189 LEU A C 1
ATOM 1543 O O . LEU A 1 189 ? -10.450 16.474 8.023 1.00 82.31 189 LEU A O 1
ATOM 1547 N N . LEU A 1 190 ? -9.105 15.215 9.327 1.00 85.44 190 LEU A N 1
ATOM 1548 C CA . LEU A 1 190 ? -9.780 15.472 10.587 1.00 85.44 190 LEU A CA 1
ATOM 1549 C C . LEU A 1 190 ? -8.741 15.719 11.674 1.00 85.44 190 LEU A C 1
ATOM 1551 O O . LEU A 1 190 ? -7.777 14.966 11.810 1.00 85.44 190 LEU A O 1
ATOM 1555 N N . THR A 1 191 ? -8.947 16.770 12.459 1.00 88.38 191 THR A N 1
ATOM 1556 C CA . THR A 1 191 ? -8.167 17.002 13.673 1.00 88.38 191 THR A CA 1
ATOM 1557 C C . THR A 1 191 ? -8.913 16.395 14.852 1.00 88.38 191 THR A C 1
ATOM 1559 O O . THR A 1 191 ? -10.065 16.732 15.107 1.00 88.38 191 THR A O 1
ATOM 1562 N N . SER A 1 192 ? -8.249 15.493 15.564 1.00 89.12 192 SER A N 1
ATOM 1563 C CA . SER A 1 192 ? -8.699 14.948 16.838 1.00 89.12 192 SER A CA 1
ATOM 1564 C C . SER A 1 192 ? -7.923 15.613 17.971 1.00 89.12 192 SER A C 1
ATOM 1566 O O . SER A 1 192 ? -6.701 15.717 17.901 1.00 89.12 192 SER A O 1
ATOM 1568 N N . HIS A 1 193 ? -8.617 16.040 19.021 1.00 90.44 193 HIS A N 1
ATOM 1569 C CA . HIS A 1 193 ? -8.043 16.719 20.187 1.00 90.44 193 HIS A CA 1
ATOM 1570 C C . HIS A 1 193 ? -7.913 15.810 21.421 1.00 90.44 193 HIS A C 1
ATOM 1572 O O . HIS A 1 193 ? -7.447 16.265 22.470 1.00 90.44 193 HIS A O 1
ATOM 1578 N N . SER A 1 194 ? -8.334 14.542 21.328 1.00 90.50 194 SER A N 1
ATOM 1579 C CA . SER A 1 194 ? -8.190 13.570 22.414 1.00 90.50 194 SER A CA 1
ATOM 1580 C C . SER A 1 194 ? -8.257 12.109 21.934 1.00 90.50 194 SER A C 1
ATOM 1582 O O . SER A 1 194 ? -8.793 11.835 20.853 1.00 90.50 194 SER A O 1
ATOM 1584 N N . PRO A 1 195 ? -7.764 11.142 22.735 1.00 92.88 195 PRO A N 1
ATOM 1585 C CA . PRO A 1 195 ? -7.948 9.716 22.458 1.00 92.88 195 PRO A CA 1
ATOM 1586 C C . PRO A 1 195 ? -9.420 9.317 22.290 1.00 92.88 195 PRO A C 1
ATOM 1588 O O . PRO A 1 195 ? -9.739 8.530 21.404 1.00 92.88 195 PRO A O 1
ATOM 1591 N N . GLU A 1 196 ? -10.323 9.906 23.075 1.00 93.00 196 GLU A N 1
ATOM 1592 C CA . GLU A 1 196 ? -11.766 9.642 23.022 1.00 93.00 196 GLU A CA 1
ATOM 1593 C C . GLU A 1 196 ? -12.369 10.122 21.700 1.00 93.00 196 GLU A C 1
ATOM 1595 O O . GLU A 1 196 ? -13.170 9.416 21.094 1.00 93.00 196 GLU A O 1
ATOM 1600 N N . GLN A 1 197 ? -11.948 11.287 21.196 1.00 92.19 197 GLN A N 1
ATOM 1601 C CA . GLN A 1 197 ? -12.355 11.739 19.864 1.00 92.19 197 GLN A CA 1
ATOM 1602 C C . GLN A 1 197 ? -11.808 10.817 18.768 1.00 92.19 197 GLN A C 1
ATOM 1604 O O . GLN A 1 197 ? -12.516 10.513 17.811 1.00 92.19 197 GLN A O 1
ATOM 1609 N N . THR A 1 198 ? -10.569 10.331 18.904 1.00 93.81 198 THR A N 1
ATOM 1610 C CA . THR A 1 198 ? -10.005 9.343 17.966 1.00 93.81 198 THR A CA 1
ATOM 1611 C C . THR A 1 198 ? -10.815 8.039 17.994 1.00 93.81 198 THR A C 1
ATOM 1613 O O . THR A 1 198 ? -11.132 7.482 16.947 1.00 93.81 198 THR A O 1
ATOM 1616 N N . GLN A 1 199 ? -11.232 7.579 19.173 1.00 95.62 199 GLN A N 1
ATOM 1617 C CA . GLN A 1 199 ? -12.112 6.418 19.320 1.00 95.62 199 GLN A CA 1
ATOM 1618 C C . GLN A 1 199 ? -13.506 6.662 18.725 1.00 95.62 199 GLN A C 1
ATOM 1620 O O . GLN A 1 199 ? -14.050 5.770 18.087 1.00 95.62 199 GLN A O 1
ATOM 1625 N N . GLN A 1 200 ? -14.084 7.859 18.865 1.00 93.25 200 GLN A N 1
ATOM 1626 C CA . GLN A 1 200 ? -15.371 8.207 18.243 1.00 93.25 200 GLN A CA 1
ATOM 1627 C C . GLN A 1 200 ? -15.300 8.179 16.711 1.00 93.25 200 GLN A C 1
ATOM 1629 O O . GLN A 1 200 ? -16.216 7.683 16.055 1.00 93.25 200 GLN A O 1
ATOM 1634 N N . VAL A 1 201 ? -14.192 8.657 16.138 1.00 94.44 201 VAL A N 1
ATOM 1635 C CA . VAL A 1 201 ? -13.899 8.531 14.701 1.00 94.44 201 VAL A CA 1
ATOM 1636 C C . VAL A 1 201 ? -13.848 7.054 14.309 1.00 94.44 201 VAL A C 1
ATOM 1638 O O . VAL A 1 201 ? -14.516 6.650 13.358 1.00 94.44 201 VAL A O 1
ATOM 1641 N N . GLY A 1 202 ? -13.136 6.234 15.085 1.00 96.94 202 GLY A N 1
ATOM 1642 C CA . GLY A 1 202 ? -13.081 4.789 14.879 1.00 96.94 202 GLY A CA 1
ATOM 1643 C C . GLY A 1 202 ? -14.460 4.134 14.956 1.00 96.94 202 GLY A C 1
ATOM 1644 O O . GLY A 1 202 ? -14.816 3.351 14.082 1.00 96.94 202 GLY A O 1
ATOM 1645 N N . TYR A 1 203 ? -15.275 4.505 15.944 1.00 96.56 203 TYR A N 1
ATOM 1646 C CA . TYR A 1 203 ? -16.635 3.997 16.123 1.00 96.56 203 TYR A CA 1
ATOM 1647 C C . TYR A 1 203 ? -17.508 4.276 14.904 1.00 96.56 203 TYR A C 1
ATOM 1649 O O . TYR A 1 203 ? -18.191 3.381 14.408 1.00 96.56 203 TYR A O 1
ATOM 1657 N N . ALA A 1 204 ? -17.454 5.500 14.378 1.00 95.50 204 ALA A N 1
ATOM 1658 C CA . ALA A 1 204 ? -18.205 5.865 13.187 1.00 95.50 204 ALA A CA 1
ATOM 1659 C C . ALA A 1 204 ? -17.756 5.064 11.950 1.00 95.50 204 ALA A C 1
ATOM 1661 O O . ALA A 1 204 ? -18.608 4.632 11.173 1.00 95.50 204 ALA A O 1
ATOM 1662 N N . ILE A 1 205 ? -16.451 4.800 11.801 1.00 97.19 205 ILE A N 1
ATOM 1663 C CA . ILE A 1 205 ? -15.917 3.918 10.750 1.00 97.19 205 ILE A CA 1
ATOM 1664 C C . ILE A 1 205 ? -16.444 2.488 10.933 1.00 97.19 205 ILE A C 1
ATOM 1666 O O . ILE A 1 205 ? -17.022 1.933 10.002 1.00 97.19 205 ILE A O 1
ATOM 1670 N N . GLY A 1 206 ? -16.318 1.910 12.131 1.00 97.50 206 GLY A N 1
ATOM 1671 C CA . GLY A 1 206 ? -16.774 0.547 12.430 1.00 97.50 206 GLY A CA 1
ATOM 1672 C C . GLY A 1 206 ? -18.281 0.350 12.230 1.00 97.50 206 GLY A C 1
ATOM 1673 O O . GLY A 1 206 ? -18.718 -0.674 11.705 1.00 97.50 206 GLY A O 1
ATOM 1674 N N . ALA 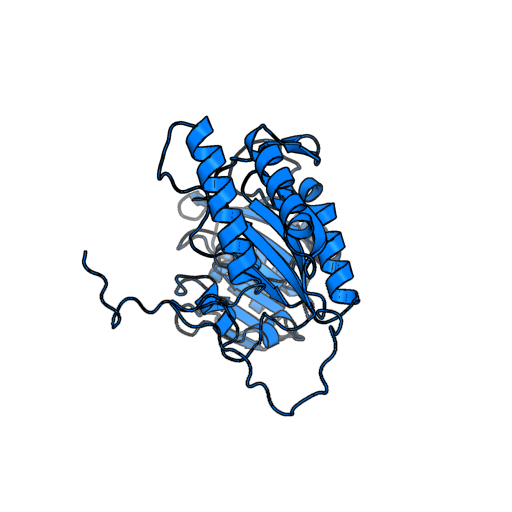A 1 207 ? -19.090 1.359 12.558 1.00 96.50 207 ALA A N 1
ATOM 1675 C CA . ALA A 1 207 ? -20.535 1.326 12.334 1.00 96.50 207 ALA A CA 1
ATOM 1676 C C . ALA A 1 207 ? -20.909 1.285 10.838 1.00 96.50 207 ALA A C 1
ATOM 1678 O O . ALA A 1 207 ? -21.947 0.730 10.479 1.00 96.50 207 ALA A O 1
ATOM 1679 N N . LEU A 1 208 ? -20.069 1.859 9.969 1.00 96.62 208 LEU A N 1
ATOM 1680 C CA . LEU A 1 208 ? -20.233 1.864 8.509 1.00 96.62 208 LEU A CA 1
ATOM 1681 C C . LEU A 1 208 ? -19.521 0.693 7.810 1.00 96.62 208 LEU A C 1
ATOM 1683 O O . LEU A 1 208 ? -19.761 0.450 6.620 1.00 96.62 208 LEU A O 1
ATOM 1687 N N . ALA A 1 209 ? -18.639 -0.006 8.524 1.00 97.56 209 ALA A N 1
ATOM 1688 C CA . ALA A 1 209 ? -17.835 -1.087 7.982 1.00 97.56 209 ALA A CA 1
ATOM 1689 C C . ALA A 1 209 ? -18.677 -2.341 7.682 1.00 97.56 209 ALA A C 1
ATOM 1691 O O . ALA A 1 209 ? -19.668 -2.660 8.362 1.00 97.56 209 ALA A O 1
ATOM 1692 N N . ARG A 1 210 ? -18.273 -3.047 6.628 1.00 96.25 210 ARG A N 1
ATOM 1693 C CA . ARG A 1 210 ? -18.886 -4.259 6.078 1.00 96.25 210 ARG A CA 1
ATOM 1694 C C . ARG A 1 210 ? -17.825 -5.353 5.958 1.00 96.25 210 ARG A C 1
ATOM 1696 O O . ARG A 1 210 ? -16.640 -5.053 5.904 1.00 96.25 210 ARG A O 1
ATOM 1703 N N . ALA A 1 211 ? -18.271 -6.606 5.906 1.00 95.81 211 ALA A N 1
ATOM 1704 C CA . ALA A 1 211 ? -17.414 -7.742 5.576 1.00 95.81 211 ALA A CA 1
ATOM 1705 C C . ALA A 1 211 ? -16.587 -7.459 4.308 1.00 95.81 211 ALA A C 1
ATOM 1707 O O . ALA A 1 211 ? -17.133 -6.940 3.332 1.00 95.81 211 ALA A O 1
ATOM 1708 N N . GLY A 1 212 ? -15.294 -7.776 4.355 1.00 92.50 212 GLY A N 1
ATOM 1709 C CA . GLY A 1 212 ? -14.313 -7.530 3.298 1.00 92.50 212 GLY A CA 1
ATOM 1710 C C . GLY A 1 212 ? -13.658 -6.142 3.318 1.00 92.50 212 GLY A C 1
ATOM 1711 O O . GLY A 1 212 ? -12.781 -5.887 2.499 1.00 92.50 212 GLY A O 1
ATOM 1712 N N . ASP A 1 213 ? -14.053 -5.225 4.213 1.00 97.62 213 ASP A N 1
ATOM 1713 C CA . ASP A 1 213 ? -13.401 -3.913 4.290 1.00 97.62 213 ASP A CA 1
ATOM 1714 C C . ASP A 1 213 ? -11.986 -4.023 4.889 1.00 97.62 213 ASP A C 1
ATOM 1716 O O . ASP A 1 213 ? -11.783 -4.603 5.959 1.00 97.62 213 ASP A O 1
ATOM 1720 N N . LEU A 1 214 ? -11.027 -3.361 4.241 1.00 97.88 214 LEU A N 1
ATOM 1721 C CA . LEU A 1 214 ? -9.638 -3.228 4.665 1.00 97.88 214 LEU A CA 1
ATOM 1722 C C . LEU A 1 214 ? -9.313 -1.778 5.042 1.00 97.88 214 LEU A C 1
ATOM 1724 O O . LEU A 1 214 ? -9.459 -0.846 4.246 1.00 97.88 214 LEU A O 1
ATOM 1728 N N . ILE A 1 215 ? -8.838 -1.589 6.271 1.00 98.56 215 ILE A N 1
ATOM 1729 C CA . ILE A 1 215 ? -8.466 -0.294 6.839 1.00 98.56 215 ILE A CA 1
ATOM 1730 C C . ILE A 1 215 ? -6.987 -0.342 7.230 1.00 98.56 215 ILE A C 1
ATOM 1732 O O . ILE A 1 215 ? -6.573 -1.135 8.075 1.00 98.56 215 ILE A O 1
ATOM 1736 N N . LEU A 1 216 ? -6.185 0.529 6.627 1.00 98.19 216 LEU A N 1
ATOM 1737 C CA . LEU A 1 216 ? -4.738 0.587 6.816 1.00 98.19 216 LEU A CA 1
ATOM 1738 C C . LEU A 1 216 ? -4.374 1.792 7.678 1.00 98.19 216 LEU A C 1
ATOM 1740 O O . LEU A 1 216 ? -4.782 2.911 7.375 1.00 98.19 216 LEU A O 1
ATOM 1744 N N . LEU A 1 217 ? -3.607 1.584 8.747 1.00 98.25 217 LEU A N 1
ATOM 1745 C CA . LEU A 1 217 ? -3.223 2.628 9.696 1.00 98.25 217 LEU A CA 1
ATOM 1746 C C . LEU A 1 217 ? -1.710 2.853 9.666 1.00 98.25 217 LEU A C 1
ATOM 1748 O O . LEU A 1 217 ? -0.930 1.962 10.009 1.00 98.25 217 LEU A O 1
ATOM 1752 N N . VAL A 1 218 ? -1.311 4.078 9.331 1.00 95.00 218 VAL A N 1
ATOM 1753 C CA . VAL A 1 218 ? 0.092 4.508 9.236 1.00 95.00 218 VAL A CA 1
ATOM 1754 C C . VAL A 1 218 ? 0.340 5.662 10.196 1.00 95.00 218 VAL A C 1
ATOM 1756 O O . VAL A 1 218 ? -0.471 6.581 10.306 1.00 95.00 218 VAL A O 1
ATOM 1759 N N . GLY A 1 219 ? 1.469 5.643 10.894 1.00 90.81 219 GLY A N 1
ATOM 1760 C CA . GLY A 1 219 ? 1.876 6.746 11.762 1.00 90.81 219 GLY A CA 1
ATOM 1761 C C . GLY A 1 219 ? 2.847 6.308 12.845 1.00 90.81 219 GLY A C 1
ATOM 1762 O O . GLY A 1 219 ? 2.994 5.119 13.120 1.00 90.81 219 GLY A O 1
ATOM 1763 N N . GLU A 1 220 ? 3.478 7.276 13.502 1.00 86.12 220 GLU A N 1
ATOM 1764 C CA . GLU A 1 220 ? 4.522 7.021 14.495 1.00 86.12 220 GLU A CA 1
ATOM 1765 C C . GLU A 1 220 ? 4.027 6.244 15.736 1.00 86.12 220 GLU A C 1
ATOM 1767 O O . GLU A 1 220 ? 2.830 6.000 15.967 1.00 86.12 220 GLU A O 1
ATOM 1772 N N . LEU A 1 221 ? 4.977 5.814 16.568 1.00 87.69 221 LEU A N 1
ATOM 1773 C CA . LEU A 1 221 ? 4.673 5.190 17.851 1.00 87.69 221 LEU A CA 1
ATOM 1774 C C . LEU A 1 221 ? 3.919 6.185 18.749 1.00 87.69 221 LEU A C 1
ATOM 1776 O O . LEU A 1 221 ? 4.359 7.309 18.959 1.00 87.69 221 LEU A O 1
ATOM 1780 N N . GLY A 1 222 ? 2.778 5.769 19.303 1.00 87.19 222 GLY A N 1
ATOM 1781 C CA . GLY A 1 222 ? 1.936 6.657 20.118 1.00 87.19 222 GLY A CA 1
ATOM 1782 C C . GLY A 1 222 ? 1.063 7.632 19.312 1.00 87.19 222 GLY A C 1
ATOM 1783 O O . GLY A 1 222 ? 0.395 8.490 19.902 1.00 87.19 222 GLY A O 1
ATOM 1784 N N . ALA A 1 223 ? 1.000 7.480 17.984 1.00 90.31 223 ALA A N 1
ATOM 1785 C CA . ALA A 1 223 ? 0.147 8.295 17.121 1.00 90.31 223 ALA A CA 1
ATOM 1786 C C . ALA A 1 223 ? -1.358 8.094 17.365 1.00 90.31 223 ALA A C 1
ATOM 1788 O O . ALA A 1 223 ? -2.144 8.974 17.037 1.00 90.31 223 ALA A O 1
ATOM 1789 N N . GLY A 1 224 ? -1.759 6.997 18.017 1.00 94.06 224 GLY A N 1
ATOM 1790 C CA . GLY A 1 224 ? -3.161 6.715 18.349 1.00 94.06 224 GLY A CA 1
ATOM 1791 C C . GLY A 1 224 ? -3.834 5.695 17.428 1.00 94.06 224 GLY A C 1
ATOM 1792 O O . GLY A 1 224 ? -5.049 5.540 17.499 1.00 94.06 224 GLY A O 1
ATOM 1793 N N . LYS A 1 225 ? -3.057 4.963 16.617 1.00 97.00 225 LYS A N 1
ATOM 1794 C CA . LYS A 1 225 ? -3.535 3.876 15.744 1.00 97.00 225 LYS A CA 1
ATOM 1795 C C . LYS A 1 225 ? -4.440 2.887 16.495 1.00 97.00 225 LYS A C 1
ATOM 1797 O O . LYS A 1 225 ? -5.618 2.777 16.179 1.00 97.00 225 LYS A O 1
ATOM 1802 N N . THR A 1 226 ? -3.951 2.304 17.590 1.00 95.94 226 THR A N 1
ATOM 1803 C CA . THR A 1 226 ? -4.748 1.400 18.438 1.00 95.94 226 THR A CA 1
ATOM 1804 C C . THR A 1 226 ? -5.976 2.069 19.072 1.00 95.94 226 THR A C 1
ATOM 1806 O O . THR A 1 226 ? -6.989 1.405 19.265 1.00 95.94 226 THR A O 1
ATOM 1809 N N . CYS A 1 227 ? -5.939 3.376 19.375 1.00 96.06 227 CYS A N 1
ATOM 1810 C CA . CYS A 1 227 ? -7.123 4.100 19.868 1.00 96.06 227 CYS A CA 1
ATOM 1811 C C . CYS A 1 227 ? -8.221 4.162 18.799 1.00 96.06 227 CYS A C 1
ATOM 1813 O O . CYS A 1 227 ? -9.396 3.981 19.103 1.00 96.06 227 CYS A O 1
ATOM 1815 N N . LEU A 1 228 ? -7.847 4.368 17.535 1.00 97.88 228 LEU A N 1
ATOM 1816 C CA . LEU A 1 228 ? -8.794 4.299 16.428 1.00 97.88 228 LEU A CA 1
ATOM 1817 C C . LEU A 1 228 ? -9.339 2.874 16.262 1.00 97.88 228 LEU A C 1
ATOM 1819 O O . LEU A 1 228 ? -10.551 2.706 16.137 1.00 97.88 228 LEU A O 1
ATOM 1823 N N . THR A 1 229 ? -8.479 1.852 16.334 1.00 98.31 229 THR A N 1
ATOM 1824 C CA . THR A 1 229 ? -8.891 0.442 16.229 1.00 98.31 229 THR A CA 1
ATOM 1825 C C . THR A 1 229 ? -9.861 0.023 17.333 1.00 98.31 229 THR A C 1
ATOM 1827 O O . THR A 1 229 ? -10.833 -0.676 17.056 1.00 98.31 229 THR A O 1
ATOM 1830 N N . GLN A 1 230 ? -9.657 0.493 18.569 1.00 98.06 230 GLN A N 1
ATOM 1831 C CA . GLN A 1 230 ? -10.614 0.316 19.670 1.00 98.06 230 GLN A CA 1
ATOM 1832 C C . GLN A 1 230 ? -11.996 0.850 19.292 1.00 98.06 230 GLN A C 1
ATOM 1834 O O . GLN A 1 230 ? -12.988 0.134 19.401 1.00 98.06 230 GLN A O 1
ATOM 1839 N N . GLY A 1 231 ? -12.039 2.080 18.774 1.00 97.81 231 GLY A N 1
ATOM 1840 C CA . GLY A 1 231 ? -13.261 2.673 18.248 1.00 97.81 231 GLY A CA 1
ATOM 1841 C C . GLY A 1 231 ? -13.915 1.806 17.175 1.00 97.81 231 GLY A C 1
ATOM 1842 O O . GLY A 1 231 ? -15.102 1.511 17.275 1.00 97.81 231 GLY A O 1
ATOM 1843 N N . ILE A 1 232 ? -13.144 1.360 16.176 1.00 98.31 232 ILE A N 1
ATOM 1844 C CA . ILE A 1 232 ? -13.638 0.513 15.075 1.00 98.31 232 ILE A CA 1
ATOM 1845 C C . ILE A 1 232 ? -14.272 -0.769 15.616 1.00 98.31 232 ILE A C 1
ATOM 1847 O O . ILE A 1 232 ? -15.388 -1.106 15.220 1.00 98.31 232 ILE A O 1
ATOM 1851 N N . ALA A 1 233 ? -13.615 -1.446 16.557 1.00 98.19 233 ALA A N 1
ATOM 1852 C CA . ALA A 1 233 ? -14.150 -2.648 17.186 1.00 98.19 233 ALA A CA 1
ATOM 1853 C C . ALA A 1 233 ? -15.493 -2.387 17.882 1.00 98.19 233 ALA A C 1
ATOM 1855 O O . ALA A 1 233 ? -16.453 -3.132 17.681 1.00 98.19 233 ALA A O 1
ATOM 1856 N N . TRP A 1 234 ? -15.599 -1.294 18.641 1.00 97.75 234 TRP A N 1
ATOM 1857 C CA . TRP A 1 234 ? -16.848 -0.909 19.301 1.00 97.75 234 TRP A CA 1
ATOM 1858 C C . TRP A 1 234 ? -17.950 -0.544 18.300 1.00 97.75 234 TRP A C 1
ATOM 1860 O O . TRP A 1 234 ? -19.107 -0.907 18.499 1.00 97.75 234 TRP A O 1
ATOM 1870 N N . GLY A 1 235 ? -17.605 0.118 17.192 1.00 97.06 235 GLY A N 1
ATOM 1871 C CA . GLY A 1 235 ? -18.534 0.406 16.092 1.00 97.06 235 GLY A CA 1
ATOM 1872 C C . GLY A 1 235 ? -19.027 -0.855 15.376 1.00 97.06 235 GLY A C 1
ATOM 1873 O O . GLY A 1 235 ? -20.155 -0.900 14.882 1.00 97.06 235 GLY A O 1
ATOM 1874 N N . LEU A 1 236 ? -18.208 -1.908 15.369 1.00 97.69 236 LEU A N 1
ATOM 1875 C CA . LEU A 1 236 ? -18.587 -3.247 14.926 1.00 97.69 236 LEU A CA 1
ATOM 1876 C C . LEU A 1 236 ? -19.394 -4.017 15.978 1.00 97.69 236 LEU A C 1
ATOM 1878 O O . LEU A 1 236 ? -19.892 -5.090 15.665 1.00 97.69 236 LEU A O 1
ATOM 1882 N N . GLY A 1 237 ? -19.589 -3.490 17.187 1.00 96.25 237 GLY A N 1
ATOM 1883 C CA . GLY A 1 237 ? -20.386 -4.122 18.240 1.00 96.25 237 GLY A CA 1
ATOM 1884 C C . GLY A 1 237 ? -19.611 -5.065 19.161 1.00 96.25 237 GLY A C 1
ATOM 1885 O O . GLY A 1 237 ? -20.241 -5.819 19.895 1.00 96.25 237 GLY A O 1
ATOM 1886 N N . PHE A 1 238 ? -18.276 -5.039 19.142 1.00 96.06 238 PHE A N 1
ATOM 1887 C CA . PHE A 1 238 ? -17.469 -5.676 20.185 1.00 96.06 238 PHE A CA 1
ATOM 1888 C C . PHE A 1 238 ? -17.589 -4.874 21.490 1.00 96.06 238 PHE A C 1
ATOM 1890 O O . PHE A 1 238 ? -17.468 -3.651 21.474 1.00 96.06 238 PHE A O 1
ATOM 1897 N N . ASP A 1 239 ? -17.811 -5.540 22.621 1.00 89.94 239 ASP A N 1
ATOM 1898 C CA . ASP A 1 239 ? -18.037 -4.916 23.936 1.00 89.94 239 ASP A CA 1
ATOM 1899 C C . ASP A 1 239 ? -16.818 -4.993 24.876 1.00 89.94 239 ASP A C 1
ATOM 1901 O O . ASP A 1 239 ? -16.854 -4.501 26.006 1.00 89.94 239 ASP A O 1
ATOM 1905 N N . GLY A 1 240 ? -15.716 -5.582 24.406 1.00 90.69 240 GLY A N 1
ATOM 1906 C CA . GLY A 1 240 ? -14.500 -5.779 25.183 1.00 90.69 240 GLY A CA 1
ATOM 1907 C C . GLY A 1 240 ? -13.420 -4.710 24.989 1.00 90.69 240 GLY A C 1
ATOM 1908 O O . GLY A 1 240 ? -13.538 -3.735 24.239 1.00 90.69 240 GLY A O 1
ATOM 1909 N N . TYR A 1 241 ? -12.297 -4.938 25.672 1.00 90.44 241 TYR A N 1
ATOM 1910 C CA . TYR A 1 241 ? -11.088 -4.132 25.528 1.00 90.44 241 TYR A CA 1
ATOM 1911 C C . TYR A 1 241 ? -10.227 -4.632 24.360 1.00 90.44 241 TYR A C 1
ATOM 1913 O O . TYR A 1 241 ? -9.854 -5.805 24.313 1.00 90.44 241 TYR A O 1
ATOM 1921 N N . VAL A 1 242 ? -9.870 -3.728 23.444 1.00 92.06 242 VAL A N 1
ATOM 1922 C CA . VAL A 1 242 ? -8.929 -4.002 22.348 1.00 92.06 242 VAL A CA 1
ATOM 1923 C C . VAL A 1 242 ? -7.541 -3.510 22.742 1.00 92.06 242 VAL A C 1
ATOM 1925 O O . VAL A 1 242 ? -7.308 -2.311 22.920 1.00 92.06 242 VAL A O 1
ATOM 1928 N N . ALA A 1 243 ? -6.615 -4.454 22.886 1.00 89.31 243 ALA A N 1
ATOM 1929 C CA . ALA A 1 243 ? -5.200 -4.188 23.107 1.00 89.31 243 ALA A CA 1
ATOM 1930 C C . ALA A 1 243 ? -4.431 -4.332 21.791 1.00 89.31 243 ALA A C 1
ATOM 1932 O O . ALA A 1 243 ? -4.771 -5.190 20.979 1.00 89.31 243 ALA A O 1
ATOM 1933 N N . SER A 1 244 ? -3.355 -3.559 21.621 1.00 85.81 244 SER A N 1
ATOM 1934 C CA . SER A 1 244 ? -2.471 -3.721 20.465 1.00 85.81 244 SER A CA 1
ATOM 1935 C C . SER A 1 244 ? -1.938 -5.166 20.387 1.00 85.81 244 SER A C 1
ATOM 1937 O O . SER A 1 244 ? -1.467 -5.715 21.397 1.00 85.81 244 SER A O 1
ATOM 1939 N N . PRO A 1 245 ? -2.004 -5.807 19.208 1.00 84.00 245 PRO A N 1
ATOM 1940 C CA . PRO A 1 245 ? -1.501 -7.145 18.997 1.00 84.00 245 PRO A CA 1
ATOM 1941 C C . PRO A 1 245 ? -0.011 -7.157 18.659 1.00 84.00 245 PRO A C 1
ATOM 1943 O O . PRO A 1 245 ? 0.438 -8.189 18.189 1.00 84.00 245 PRO A O 1
ATOM 1946 N N . SER A 1 246 ? 0.788 -6.115 18.946 1.00 78.50 246 SER A N 1
ATOM 1947 C CA . SER A 1 246 ? 2.198 -6.051 18.507 1.00 78.50 246 SER A CA 1
ATOM 1948 C C . SER A 1 246 ? 3.024 -7.323 18.761 1.00 78.50 246 SER A C 1
ATOM 1950 O O . SER A 1 246 ? 3.969 -7.571 18.029 1.00 78.50 246 SER A O 1
ATOM 1952 N N . PHE A 1 247 ? 2.726 -8.116 19.801 1.00 72.62 247 PHE A N 1
ATOM 1953 C CA . PHE A 1 247 ? 3.390 -9.405 20.064 1.00 72.62 247 PHE A CA 1
ATOM 1954 C C . PHE A 1 247 ? 2.689 -10.633 19.468 1.00 72.62 247 PHE A C 1
ATOM 1956 O O . PHE A 1 247 ? 3.351 -11.633 19.221 1.00 72.62 247 PHE A O 1
ATOM 1963 N N . MET A 1 248 ? 1.365 -10.595 19.309 1.00 72.56 248 MET A N 1
ATOM 1964 C CA . MET A 1 248 ? 0.591 -11.716 18.754 1.00 72.56 248 MET A CA 1
ATOM 1965 C C . MET A 1 248 ? 0.418 -11.605 17.237 1.00 72.56 248 MET A C 1
ATOM 1967 O O . MET A 1 248 ? -0.031 -12.560 16.617 1.00 72.56 248 MET A O 1
ATOM 1971 N N . LEU A 1 249 ? 0.787 -10.453 16.665 1.00 82.88 249 LEU A N 1
ATOM 1972 C CA . LEU A 1 249 ? 0.674 -10.031 15.269 1.00 82.88 249 LEU A CA 1
ATOM 1973 C C . LEU A 1 249 ? -0.769 -9.898 14.776 1.00 82.88 249 LEU A C 1
ATOM 1975 O O . LEU A 1 249 ? -1.088 -8.895 14.149 1.00 82.88 249 LEU A O 1
ATOM 1979 N N . VAL A 1 250 ? -1.649 -10.836 15.132 1.00 88.62 250 VAL A N 1
ATOM 1980 C CA . VAL A 1 250 ? -3.075 -10.840 14.795 1.00 88.62 250 VAL A CA 1
ATOM 1981 C C . VAL A 1 250 ? -3.919 -11.067 16.055 1.00 88.62 250 VAL A C 1
ATOM 1983 O O . VAL A 1 250 ? -3.584 -11.877 16.923 1.00 88.62 250 VAL A O 1
ATOM 1986 N N . ARG A 1 251 ? -5.031 -10.338 16.173 1.00 91.25 251 ARG A N 1
ATOM 1987 C CA . ARG A 1 251 ? -6.108 -10.562 17.147 1.00 91.25 251 ARG A CA 1
ATOM 1988 C C . ARG A 1 251 ? -7.451 -10.557 16.440 1.00 91.25 251 ARG A C 1
ATOM 1990 O O . ARG A 1 251 ? -7.702 -9.710 15.588 1.00 91.25 251 ARG A O 1
ATOM 1997 N N . GLU A 1 252 ? -8.331 -11.447 16.871 1.00 93.94 252 GLU A N 1
ATOM 1998 C CA . GLU A 1 252 ? -9.715 -11.477 16.415 1.00 93.94 252 GLU A CA 1
ATOM 1999 C C . GLU A 1 252 ? -10.641 -10.915 17.491 1.00 93.94 252 GLU A C 1
ATOM 2001 O O . GLU A 1 252 ? -10.519 -11.245 18.676 1.00 93.94 252 GLU A O 1
ATOM 2006 N N . HIS A 1 253 ? -11.585 -10.077 17.074 1.00 94.88 253 HIS A N 1
ATOM 2007 C CA . HIS A 1 253 ? -12.627 -9.535 17.935 1.00 94.88 253 HIS A CA 1
ATOM 2008 C C . HIS A 1 253 ? -13.994 -9.812 17.317 1.00 94.88 253 HIS A C 1
ATOM 2010 O O . HIS A 1 253 ? -14.292 -9.368 16.207 1.00 94.88 253 HIS A O 1
ATOM 2016 N N . GLN A 1 254 ? -14.831 -10.550 18.043 1.00 94.94 254 GLN A N 1
ATOM 2017 C CA . GLN A 1 254 ? -16.157 -10.929 17.573 1.00 94.94 254 GLN A CA 1
ATOM 2018 C C . GLN A 1 254 ? -17.149 -9.781 17.801 1.00 94.94 254 GLN A C 1
ATOM 2020 O O . GLN A 1 254 ? -17.436 -9.414 18.939 1.00 94.94 254 GLN A O 1
ATOM 2025 N N . GLY A 1 255 ? -17.672 -9.223 16.712 1.00 93.06 255 GLY A N 1
ATOM 2026 C CA . GLY A 1 255 ? -18.755 -8.240 16.717 1.00 93.06 255 GLY A CA 1
ATOM 2027 C C . GLY A 1 255 ? -19.882 -8.656 15.768 1.00 93.06 255 GLY A C 1
ATOM 2028 O O . GLY A 1 255 ? -20.067 -9.835 15.475 1.00 93.06 255 GLY A O 1
ATOM 2029 N N . ARG A 1 256 ? -20.610 -7.675 15.230 1.00 95.38 256 ARG A N 1
ATOM 2030 C CA . ARG A 1 256 ? -21.548 -7.825 14.101 1.00 95.38 256 ARG A CA 1
ATOM 2031 C C . ARG A 1 256 ? -20.869 -8.447 12.877 1.00 95.38 256 ARG A C 1
ATOM 2033 O O . ARG A 1 256 ? -21.504 -9.197 12.147 1.00 95.38 256 ARG A O 1
ATOM 2040 N N . VAL A 1 257 ? -19.607 -8.089 12.653 1.00 94.12 257 VAL A N 1
ATOM 2041 C CA . VAL A 1 257 ? -18.666 -8.710 11.713 1.00 94.12 257 VAL A CA 1
ATOM 2042 C C . VAL A 1 257 ? -17.363 -8.911 12.487 1.00 94.12 257 VAL A C 1
ATOM 2044 O O . VAL A 1 257 ? -17.027 -8.066 13.323 1.00 94.12 257 VAL A O 1
ATOM 2047 N N . ASN A 1 258 ? -16.650 -10.013 12.248 1.00 94.94 258 ASN A N 1
ATOM 2048 C CA . ASN A 1 258 ? -15.362 -10.257 12.899 1.00 94.94 258 ASN A CA 1
ATOM 2049 C C . ASN A 1 258 ? -14.356 -9.175 12.499 1.00 94.94 258 ASN A C 1
ATOM 2051 O O . ASN A 1 258 ? -14.208 -8.868 11.318 1.00 94.94 258 ASN A O 1
ATOM 2055 N N . LEU A 1 259 ? -13.668 -8.607 13.485 1.00 97.69 259 LEU A N 1
ATOM 2056 C CA . LEU A 1 259 ? -12.548 -7.699 13.272 1.00 97.69 259 LEU A CA 1
ATOM 2057 C C . LEU A 1 259 ? -11.238 -8.475 13.398 1.00 97.69 259 LEU A C 1
ATOM 2059 O O . LEU A 1 259 ? -10.956 -9.038 14.456 1.00 97.69 259 LEU A O 1
ATOM 2063 N N . TYR A 1 260 ? -10.424 -8.419 12.351 1.00 96.69 260 TYR A N 1
ATOM 2064 C CA . TYR A 1 260 ? -9.048 -8.896 12.327 1.00 96.69 260 TYR A CA 1
ATOM 2065 C C . TYR A 1 260 ? -8.111 -7.707 12.535 1.00 96.69 260 TYR A C 1
ATOM 2067 O O . TYR A 1 260 ? -7.886 -6.897 11.634 1.00 96.69 260 TYR A O 1
ATOM 2075 N N . HIS A 1 261 ? -7.597 -7.566 13.755 1.00 97.31 261 HIS A N 1
ATOM 2076 C CA . HIS A 1 261 ? -6.640 -6.527 14.122 1.00 97.31 261 HIS A CA 1
ATOM 2077 C C . HIS A 1 261 ? -5.223 -7.064 13.943 1.00 97.31 261 HIS A C 1
ATOM 2079 O O . HIS A 1 261 ? -4.797 -7.957 14.672 1.00 97.31 261 HIS A O 1
ATOM 2085 N N . ILE A 1 262 ? -4.506 -6.510 12.972 1.00 94.44 262 ILE A N 1
ATOM 2086 C CA . ILE A 1 262 ? -3.163 -6.917 12.566 1.00 94.44 262 ILE A CA 1
ATOM 2087 C C . ILE A 1 262 ? -2.182 -5.781 12.886 1.00 94.44 262 ILE A C 1
ATOM 2089 O O . ILE A 1 262 ? -2.521 -4.610 12.729 1.00 94.44 262 ILE A O 1
ATOM 2093 N N . ASP A 1 263 ? -0.974 -6.099 13.347 1.00 93.69 263 ASP A N 1
ATOM 2094 C CA . ASP A 1 263 ? 0.061 -5.111 13.676 1.00 93.69 263 ASP A CA 1
ATOM 2095 C C . ASP A 1 263 ? 1.437 -5.563 13.169 1.00 93.69 263 ASP A C 1
ATOM 2097 O O . ASP A 1 263 ? 1.999 -6.548 13.652 1.00 93.69 263 ASP A O 1
ATOM 2101 N N . PHE A 1 264 ? 1.992 -4.815 12.209 1.00 89.44 264 PHE A N 1
ATOM 2102 C CA . PHE A 1 264 ? 3.300 -5.091 11.607 1.00 89.44 264 PHE A CA 1
ATOM 2103 C C . PHE A 1 264 ? 4.475 -4.414 12.322 1.00 89.44 264 PHE A C 1
ATOM 2105 O O . PHE A 1 264 ? 5.609 -4.465 11.842 1.00 89.44 264 PHE A O 1
ATOM 2112 N N . TYR A 1 265 ? 4.266 -3.782 13.483 1.00 87.62 265 TYR A N 1
ATOM 2113 C CA . TYR A 1 265 ? 5.312 -3.020 14.171 1.00 87.62 265 TYR A CA 1
ATOM 2114 C C . TYR A 1 265 ? 6.615 -3.802 14.357 1.00 87.62 265 TYR A C 1
ATOM 2116 O O . TYR A 1 265 ? 7.694 -3.241 14.174 1.00 87.62 265 TYR A O 1
ATOM 2124 N N . ARG A 1 266 ? 6.515 -5.090 14.696 1.00 82.44 266 ARG A N 1
ATOM 2125 C CA . ARG A 1 266 ? 7.668 -5.949 15.002 1.00 82.44 266 ARG A CA 1
ATOM 2126 C C . ARG A 1 266 ? 8.312 -6.627 13.804 1.00 82.44 266 ARG A C 1
ATOM 2128 O O . ARG A 1 266 ? 9.325 -7.281 14.001 1.00 82.44 266 ARG A O 1
ATOM 2135 N N . LEU A 1 267 ? 7.719 -6.493 12.627 1.00 79.69 267 LEU A N 1
ATOM 2136 C CA . LEU A 1 267 ? 8.199 -7.164 11.430 1.00 79.69 267 LEU A CA 1
ATOM 2137 C C . LEU A 1 267 ? 9.162 -6.224 10.727 1.00 79.69 267 LEU A C 1
ATOM 2139 O O . LEU A 1 267 ? 8.809 -5.077 10.439 1.00 79.69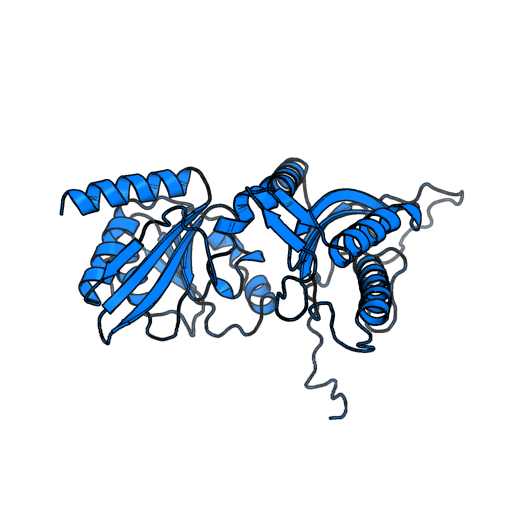 267 LEU A O 1
ATOM 2143 N N . ASP A 1 268 ? 10.399 -6.658 10.552 1.00 72.12 268 ASP A N 1
ATOM 2144 C CA . ASP A 1 268 ? 11.468 -5.777 10.074 1.00 72.12 268 ASP A CA 1
ATOM 2145 C C . ASP A 1 268 ? 11.475 -5.648 8.548 1.00 72.12 268 ASP A C 1
ATOM 2147 O O . ASP A 1 268 ? 11.968 -4.650 8.014 1.00 72.12 268 ASP A O 1
ATOM 2151 N N . ASP A 1 269 ? 10.886 -6.618 7.851 1.00 66.75 269 ASP A N 1
ATOM 2152 C CA . ASP A 1 269 ? 10.822 -6.640 6.402 1.00 66.75 269 ASP A CA 1
ATOM 2153 C C . ASP A 1 269 ? 9.477 -7.156 5.859 1.00 66.75 269 ASP A C 1
ATOM 2155 O O . ASP A 1 269 ? 8.610 -7.666 6.575 1.00 66.75 269 ASP A O 1
ATOM 2159 N N . ILE A 1 270 ? 9.274 -6.902 4.567 1.00 63.12 270 ILE A N 1
ATOM 2160 C CA . ILE A 1 270 ? 8.039 -7.211 3.843 1.00 63.12 270 ILE A CA 1
ATOM 2161 C C . ILE A 1 270 ? 7.894 -8.727 3.631 1.00 63.12 270 ILE A C 1
ATOM 2163 O O . ILE A 1 270 ? 6.786 -9.238 3.490 1.00 63.12 270 ILE A O 1
ATOM 2167 N N . GLU A 1 271 ? 9.013 -9.453 3.654 1.00 63.94 271 GLU A N 1
ATOM 2168 C CA . GLU A 1 271 ? 9.090 -10.906 3.570 1.00 63.94 271 GLU A CA 1
ATOM 2169 C C . GLU A 1 271 ? 8.467 -11.589 4.784 1.00 63.94 271 GLU A C 1
ATOM 2171 O O . GLU A 1 271 ? 7.646 -12.492 4.622 1.00 63.94 271 GLU A O 1
ATOM 2176 N N . GLU A 1 272 ? 8.804 -11.132 5.988 1.00 68.62 272 GLU A N 1
ATOM 2177 C CA . GLU A 1 272 ? 8.249 -11.657 7.234 1.00 68.62 272 GLU A CA 1
ATOM 2178 C C . GLU A 1 272 ? 6.725 -11.483 7.270 1.00 68.62 272 GLU A C 1
ATOM 2180 O O . GLU A 1 272 ? 6.010 -12.380 7.710 1.00 68.62 272 GLU A O 1
ATOM 2185 N N . ILE A 1 273 ? 6.221 -10.369 6.719 1.00 70.94 273 ILE A N 1
ATOM 2186 C CA . ILE A 1 273 ? 4.786 -10.085 6.575 1.00 70.94 273 ILE A CA 1
ATOM 2187 C C . ILE A 1 273 ? 4.119 -11.046 5.584 1.00 70.94 273 ILE A C 1
ATOM 2189 O O . ILE A 1 273 ? 3.046 -11.575 5.880 1.00 70.94 273 ILE A O 1
ATOM 2193 N N . ALA A 1 274 ? 4.746 -11.299 4.432 1.00 66.44 274 ALA A N 1
ATOM 2194 C CA . ALA A 1 274 ? 4.226 -12.231 3.431 1.00 66.44 274 ALA A CA 1
ATOM 2195 C C . ALA A 1 274 ? 4.139 -13.675 3.962 1.00 66.44 274 ALA A C 1
ATOM 2197 O O . ALA A 1 274 ? 3.232 -14.420 3.596 1.00 66.44 274 ALA A O 1
ATOM 2198 N N . GLU A 1 275 ? 5.057 -14.077 4.845 1.00 69.81 275 GLU A N 1
ATOM 2199 C CA . GLU A 1 275 ? 5.075 -15.417 5.444 1.00 69.81 275 GLU A CA 1
ATOM 2200 C C . GLU A 1 275 ? 4.072 -15.595 6.604 1.00 69.81 275 GLU A C 1
ATOM 2202 O O . GLU A 1 275 ? 3.843 -16.729 7.030 1.00 69.81 275 GLU A O 1
ATOM 2207 N N . LEU A 1 276 ? 3.423 -14.525 7.094 1.00 73.12 276 LEU A N 1
ATOM 2208 C CA . LEU A 1 276 ? 2.459 -14.621 8.202 1.00 73.12 276 LEU A CA 1
ATOM 2209 C C . LEU A 1 276 ? 1.186 -15.405 7.866 1.00 73.12 276 LEU A C 1
ATOM 2211 O O . LEU A 1 276 ? 0.453 -15.780 8.782 1.00 73.12 276 LEU A O 1
ATOM 2215 N N . GLY A 1 277 ? 0.898 -15.622 6.579 1.00 73.25 277 GLY A N 1
ATOM 2216 C CA . GLY A 1 277 ? -0.330 -16.286 6.142 1.00 73.25 277 GLY A CA 1
ATOM 2217 C C . GLY A 1 277 ? -1.583 -15.467 6.452 1.00 73.25 277 GLY A C 1
ATOM 2218 O O . GLY A 1 277 ? -2.613 -16.024 6.817 1.00 73.25 277 GLY A O 1
ATOM 2219 N N . ILE A 1 278 ? -1.496 -14.136 6.347 1.00 80.75 278 ILE A N 1
ATOM 2220 C CA . ILE A 1 278 ? -2.627 -13.241 6.638 1.00 80.75 278 ILE A CA 1
ATOM 2221 C C . ILE A 1 278 ? -3.640 -13.119 5.494 1.00 80.75 278 ILE A C 1
ATOM 2223 O O . ILE A 1 278 ? -4.659 -12.451 5.664 1.00 80.75 278 ILE A O 1
ATOM 2227 N N . ASP A 1 279 ? -3.383 -13.757 4.351 1.00 74.69 279 ASP A N 1
ATOM 2228 C CA . ASP A 1 279 ? -4.257 -13.722 3.173 1.00 74.69 279 ASP A CA 1
ATOM 2229 C C . ASP A 1 279 ? -5.687 -14.167 3.505 1.00 74.69 279 ASP A C 1
ATOM 2231 O O . ASP A 1 279 ? -6.646 -13.523 3.082 1.00 74.69 279 ASP A O 1
ATOM 2235 N N . ASP A 1 280 ? -5.840 -15.195 4.345 1.00 73.94 280 ASP A N 1
ATOM 2236 C CA . ASP A 1 280 ? -7.152 -15.691 4.777 1.00 73.94 280 ASP A CA 1
ATOM 2237 C C . ASP A 1 280 ? -7.965 -14.625 5.536 1.00 73.94 280 ASP A C 1
ATOM 2239 O O . ASP A 1 280 ? -9.196 -14.630 5.491 1.00 73.94 280 ASP A O 1
ATOM 2243 N N . TYR A 1 281 ? -7.293 -13.682 6.207 1.00 82.81 281 TYR A N 1
ATOM 2244 C CA . TYR A 1 281 ? -7.947 -12.538 6.842 1.00 82.81 281 TYR A CA 1
ATOM 2245 C C . TYR A 1 281 ? -8.215 -11.424 5.829 1.00 82.81 281 TYR A C 1
ATOM 2247 O O . TYR A 1 281 ? -9.339 -10.930 5.760 1.00 82.81 281 TYR A O 1
ATOM 2255 N N . LEU A 1 282 ? -7.202 -11.045 5.037 1.00 76.38 282 LEU A N 1
ATOM 2256 C CA . LEU A 1 282 ? -7.269 -9.927 4.086 1.00 76.38 282 LEU A CA 1
ATOM 2257 C C . LEU A 1 282 ? -8.334 -10.129 3.001 1.00 76.38 282 LEU A C 1
ATOM 2259 O O . LEU A 1 282 ? -8.964 -9.161 2.581 1.00 76.38 282 LEU A O 1
ATOM 2263 N N . TYR A 1 283 ? -8.536 -11.374 2.569 1.00 74.88 283 TYR A N 1
ATOM 2264 C CA . TYR A 1 283 ? -9.528 -11.765 1.563 1.00 74.88 283 TYR A CA 1
ATOM 2265 C C . TYR A 1 283 ? -10.736 -12.497 2.173 1.00 74.88 283 TYR A C 1
ATOM 2267 O O . TYR A 1 283 ? -11.555 -13.061 1.445 1.00 74.88 283 TYR A O 1
ATOM 2275 N N . GLY A 1 284 ? -10.840 -12.513 3.504 1.00 78.56 284 GLY A N 1
ATOM 2276 C CA . GLY A 1 284 ? -11.909 -13.179 4.240 1.00 78.56 284 GLY A CA 1
ATOM 2277 C C . GLY A 1 284 ? -13.197 -12.355 4.354 1.00 78.56 284 GLY A C 1
ATOM 2278 O O . GLY A 1 284 ? -13.347 -11.269 3.801 1.00 78.56 284 GLY A O 1
ATOM 2279 N N . GLU A 1 285 ? -14.148 -12.867 5.141 1.00 87.75 285 GLU A N 1
ATOM 2280 C CA . GLU A 1 285 ? -15.461 -12.232 5.368 1.00 87.75 285 GLU A CA 1
ATOM 2281 C C . GLU A 1 285 ? -15.485 -11.270 6.578 1.00 87.75 285 GLU A C 1
ATOM 2283 O O . GLU A 1 285 ? -16.547 -10.824 7.018 1.00 87.75 285 GLU A O 1
ATOM 2288 N N . GLY A 1 286 ? -14.323 -10.950 7.151 1.00 93.75 286 GLY A N 1
ATOM 2289 C CA . GLY A 1 286 ? -14.194 -10.013 8.271 1.00 93.75 286 GLY A CA 1
ATOM 2290 C C . GLY A 1 286 ? -13.869 -8.584 7.838 1.00 93.75 286 GLY A C 1
ATOM 2291 O O . GLY A 1 286 ? -13.810 -8.271 6.655 1.00 93.75 286 GLY A O 1
ATOM 2292 N N . VAL A 1 287 ? -13.657 -7.704 8.813 1.00 97.94 287 VAL A N 1
ATOM 2293 C CA . VAL A 1 287 ? -13.046 -6.382 8.612 1.00 97.94 287 VAL A CA 1
ATOM 2294 C C . VAL A 1 287 ? -11.594 -6.470 9.053 1.00 97.94 287 VAL A C 1
ATOM 2296 O O . VAL A 1 287 ? -11.328 -6.871 10.185 1.00 97.94 287 VAL A O 1
ATOM 2299 N N . CYS A 1 288 ? -10.659 -6.053 8.207 1.00 97.81 288 CYS A N 1
ATOM 2300 C CA . CYS A 1 288 ? -9.243 -6.000 8.554 1.00 97.81 288 CYS A CA 1
ATOM 2301 C C . CYS A 1 288 ? -8.830 -4.585 8.954 1.00 97.81 288 CYS A C 1
ATOM 2303 O O . CYS A 1 288 ? -9.063 -3.627 8.219 1.00 97.81 288 CYS A O 1
ATOM 2305 N N . VAL A 1 289 ? -8.158 -4.460 10.099 1.00 98.44 289 VAL A N 1
ATOM 2306 C CA . VAL A 1 289 ? -7.446 -3.241 10.493 1.00 98.44 289 VAL A CA 1
ATOM 2307 C C . VAL A 1 289 ? -5.972 -3.576 10.650 1.00 98.44 289 VAL A C 1
ATOM 2309 O O . VAL A 1 289 ? -5.613 -4.353 11.532 1.00 98.44 289 VAL A O 1
ATOM 2312 N N . VAL A 1 290 ? -5.125 -2.978 9.815 1.00 96.81 290 VAL A N 1
ATOM 2313 C CA . VAL A 1 290 ? -3.679 -3.237 9.789 1.00 96.81 290 VAL A CA 1
ATOM 2314 C C . VAL A 1 290 ? -2.926 -2.012 10.300 1.00 96.81 290 VAL A C 1
ATOM 2316 O O . VAL A 1 290 ? -2.929 -0.963 9.658 1.00 96.81 290 VAL A O 1
ATOM 2319 N N . GLU A 1 291 ? -2.275 -2.126 11.455 1.00 96.75 291 GLU A N 1
ATOM 2320 C CA . GLU A 1 291 ? -1.351 -1.118 11.975 1.00 96.75 291 GLU A CA 1
ATOM 2321 C C . GLU A 1 291 ? 0.053 -1.281 11.387 1.00 96.75 291 GLU A C 1
ATOM 2323 O O . GLU A 1 291 ? 0.510 -2.399 11.147 1.00 96.75 291 GLU A O 1
ATOM 2328 N N . TRP A 1 292 ? 0.754 -0.154 11.215 1.00 92.94 292 TRP A N 1
ATOM 2329 C CA . TRP A 1 292 ? 2.078 -0.100 10.580 1.00 92.94 292 TRP A CA 1
ATOM 2330 C C . TRP A 1 292 ? 2.049 -0.614 9.136 1.00 92.94 292 TRP A C 1
ATOM 2332 O O . TRP A 1 292 ? 2.985 -1.258 8.657 1.00 92.94 292 TRP A O 1
ATOM 2342 N N . ALA A 1 293 ? 0.942 -0.327 8.445 1.00 91.69 293 ALA A N 1
ATOM 2343 C CA . ALA A 1 293 ? 0.684 -0.798 7.092 1.00 91.69 293 ALA A CA 1
ATOM 2344 C C . ALA A 1 293 ? 1.736 -0.315 6.081 1.00 91.69 293 ALA A C 1
ATOM 2346 O O . ALA A 1 293 ? 1.944 -0.983 5.073 1.00 91.69 293 ALA A O 1
ATOM 2347 N N . GLU A 1 294 ? 2.456 0.780 6.367 1.00 87.12 294 GLU A N 1
ATOM 2348 C CA . GLU A 1 294 ? 3.560 1.296 5.547 1.00 87.12 294 GLU A CA 1
ATOM 2349 C C . GLU A 1 294 ? 4.647 0.252 5.258 1.00 87.12 294 GLU A C 1
ATOM 2351 O O . GLU A 1 294 ? 5.338 0.353 4.247 1.00 87.12 294 GLU A O 1
ATOM 2356 N N . LYS A 1 295 ? 4.774 -0.770 6.112 1.00 81.25 295 LYS A N 1
ATOM 2357 C CA . LYS A 1 295 ? 5.748 -1.855 5.956 1.00 81.25 295 LYS A CA 1
ATOM 2358 C C . LYS A 1 295 ? 5.401 -2.842 4.840 1.00 81.25 295 LYS A C 1
ATOM 2360 O O . LYS A 1 295 ? 6.284 -3.555 4.377 1.00 81.25 295 LYS A O 1
ATOM 2365 N N . ALA A 1 296 ? 4.143 -2.875 4.405 1.00 80.62 296 ALA A N 1
ATOM 2366 C CA . ALA A 1 296 ? 3.660 -3.830 3.413 1.00 80.62 296 ALA A CA 1
ATOM 2367 C C . ALA A 1 296 ? 2.581 -3.257 2.485 1.00 80.62 296 ALA A C 1
ATOM 2369 O O . ALA A 1 296 ? 1.778 -4.017 1.954 1.00 80.62 296 ALA A O 1
ATOM 2370 N N . LEU A 1 297 ? 2.556 -1.939 2.244 1.00 76.62 297 LEU A N 1
ATOM 2371 C CA . LEU A 1 297 ? 1.588 -1.332 1.309 1.00 76.62 297 LEU A CA 1
ATOM 2372 C C . LEU A 1 297 ? 1.606 -2.004 -0.068 1.00 76.62 297 LEU A C 1
ATOM 2374 O O . LEU A 1 297 ? 0.557 -2.141 -0.682 1.00 76.62 297 LEU A O 1
ATOM 2378 N N . ASP A 1 298 ? 2.777 -2.469 -0.506 1.00 72.81 298 ASP A N 1
ATOM 2379 C CA . ASP A 1 298 ? 2.961 -3.132 -1.800 1.00 72.81 298 ASP A CA 1
ATOM 2380 C C . ASP A 1 298 ? 2.417 -4.583 -1.827 1.00 72.81 298 ASP A C 1
ATOM 2382 O O . ASP A 1 298 ? 2.267 -5.151 -2.905 1.00 72.81 298 ASP A O 1
ATOM 2386 N N . LEU A 1 299 ? 2.122 -5.191 -0.666 1.00 72.44 299 LEU A N 1
ATOM 2387 C CA . LEU A 1 299 ? 1.508 -6.527 -0.551 1.00 72.44 299 LEU A CA 1
ATOM 2388 C C . LEU A 1 299 ? 0.005 -6.485 -0.270 1.00 72.44 299 LEU A C 1
ATOM 2390 O O . LEU A 1 299 ? -0.691 -7.480 -0.463 1.00 72.44 299 LEU A O 1
ATOM 2394 N N . LEU A 1 300 ? -0.484 -5.371 0.267 1.00 80.12 300 LEU A N 1
ATOM 2395 C CA . LEU A 1 300 ? -1.859 -5.254 0.726 1.00 80.12 300 LEU A CA 1
ATOM 2396 C C . LEU A 1 300 ? -2.810 -5.024 -0.462 1.00 80.12 300 LEU A C 1
ATOM 2398 O O . LEU A 1 300 ? -2.414 -4.411 -1.457 1.00 80.12 300 LEU A O 1
ATOM 2402 N N . PRO A 1 301 ? -4.076 -5.477 -0.367 1.00 83.19 301 PRO A N 1
ATOM 2403 C CA . PRO A 1 301 ? -5.078 -5.254 -1.404 1.00 83.19 301 PRO A CA 1
ATOM 2404 C C . PRO A 1 301 ? -5.157 -3.795 -1.875 1.00 83.19 301 PRO A C 1
ATOM 2406 O O . PRO A 1 301 ? -5.133 -2.853 -1.078 1.00 83.19 301 PRO A O 1
ATOM 2409 N N . SER A 1 302 ? -5.283 -3.609 -3.192 1.00 77.94 302 SER A N 1
ATOM 2410 C CA . SER A 1 302 ? -5.248 -2.289 -3.838 1.00 77.94 302 SER A CA 1
ATOM 2411 C C . SER A 1 302 ? -6.443 -1.400 -3.486 1.00 77.94 302 SER A C 1
ATOM 2413 O O . SER A 1 302 ? -6.312 -0.176 -3.500 1.00 77.94 302 SER A O 1
ATOM 2415 N N . GLU A 1 303 ? -7.589 -1.994 -3.139 1.00 88.56 303 GLU A N 1
ATOM 2416 C CA . GLU A 1 303 ? -8.741 -1.269 -2.605 1.00 88.56 303 GLU A CA 1
ATOM 2417 C C . GLU A 1 303 ? -8.758 -1.316 -1.071 1.00 88.56 303 GLU A C 1
ATOM 2419 O O . GLU A 1 303 ? -8.919 -2.376 -0.466 1.00 88.56 303 GLU A O 1
ATOM 2424 N N . HIS A 1 304 ? -8.627 -0.153 -0.437 1.00 96.00 304 HIS A N 1
ATOM 2425 C CA . HIS A 1 304 ? -8.591 -0.002 1.017 1.00 96.00 304 HIS A CA 1
ATOM 2426 C C . HIS A 1 304 ? -8.919 1.436 1.441 1.00 96.00 304 HIS A C 1
ATOM 2428 O O . HIS A 1 304 ? -8.927 2.369 0.633 1.00 96.00 304 HIS A O 1
ATOM 2434 N N . LEU A 1 305 ? -9.135 1.648 2.740 1.00 97.31 305 LEU A N 1
ATOM 2435 C CA . LEU A 1 305 ? -9.077 2.976 3.349 1.00 97.31 305 LEU A CA 1
ATOM 2436 C C . LEU A 1 305 ? -7.756 3.141 4.098 1.00 97.31 305 LEU A C 1
ATOM 2438 O O . LEU A 1 305 ? -7.566 2.533 5.149 1.00 97.31 305 LEU A O 1
ATOM 2442 N N . LEU A 1 306 ? -6.870 3.997 3.593 1.00 97.25 306 LEU A N 1
ATOM 2443 C CA . LEU A 1 306 ? -5.616 4.333 4.258 1.00 97.25 306 LEU A CA 1
ATOM 2444 C C . LEU A 1 306 ? -5.810 5.560 5.154 1.00 97.25 306 LEU A C 1
ATOM 2446 O O . LEU A 1 306 ? -6.326 6.590 4.722 1.00 97.25 306 LEU A O 1
ATOM 2450 N N . ILE A 1 307 ? -5.408 5.445 6.418 1.00 97.38 307 ILE A N 1
ATOM 2451 C CA . ILE A 1 307 ? -5.513 6.497 7.428 1.00 97.38 307 ILE A CA 1
ATOM 2452 C C . ILE A 1 307 ? -4.121 6.793 7.979 1.00 97.38 307 ILE A C 1
ATOM 2454 O O . ILE A 1 307 ? -3.509 5.959 8.650 1.00 97.38 307 ILE A O 1
ATOM 2458 N N . LYS A 1 308 ? -3.628 8.005 7.714 1.00 95.75 308 LYS A N 1
ATOM 2459 C CA . LYS A 1 308 ? -2.316 8.471 8.184 1.00 95.75 308 LYS A CA 1
ATOM 2460 C C . LYS A 1 308 ? -2.478 9.381 9.386 1.00 95.75 308 LYS A C 1
ATOM 2462 O O . LYS A 1 308 ? -3.267 10.323 9.345 1.00 95.75 308 LYS A O 1
ATOM 2467 N N . PHE A 1 309 ? -1.709 9.120 10.434 1.00 93.31 309 PHE A N 1
ATOM 2468 C CA . PHE A 1 309 ? -1.681 9.923 11.647 1.00 93.31 309 PHE A CA 1
ATOM 2469 C C . PHE A 1 309 ? -0.468 10.853 11.659 1.00 93.31 309 PHE A C 1
ATOM 2471 O O . PHE A 1 309 ? 0.663 10.420 11.453 1.00 93.31 309 PHE A O 1
ATOM 2478 N N . GLU A 1 310 ? -0.703 12.114 12.005 1.00 90.06 310 GLU A N 1
ATOM 2479 C CA . GLU A 1 310 ? 0.319 13.128 12.258 1.00 90.06 310 GLU A CA 1
ATOM 2480 C C . GLU A 1 310 ? 0.158 13.679 13.683 1.00 90.06 310 GLU A C 1
ATOM 2482 O O . GLU A 1 310 ? -0.948 14.006 14.129 1.00 90.06 310 GLU A O 1
ATOM 2487 N N . HIS A 1 311 ? 1.270 13.798 14.409 1.00 87.38 311 HIS A N 1
ATOM 2488 C CA . HIS A 1 311 ? 1.306 14.431 15.724 1.00 87.38 311 HIS A CA 1
ATOM 2489 C C . HIS A 1 311 ? 1.258 15.956 15.592 1.00 87.38 311 HIS A C 1
ATOM 2491 O O . HIS A 1 311 ? 2.158 16.554 15.011 1.00 87.38 311 HIS A O 1
ATOM 2497 N N . LEU A 1 312 ? 0.244 16.594 16.186 1.00 80.50 312 LEU A N 1
ATOM 2498 C CA . LEU A 1 312 ? 0.169 18.060 16.261 1.00 80.50 312 LEU A CA 1
ATOM 2499 C C . LEU A 1 312 ? 0.580 18.586 17.639 1.00 80.50 312 LEU A C 1
ATOM 2501 O O . LEU A 1 312 ? 1.310 19.567 17.750 1.00 80.50 312 LEU A O 1
ATOM 2505 N N . ALA A 1 313 ? 0.127 17.917 18.699 1.00 82.62 313 ALA A N 1
ATOM 2506 C CA . ALA A 1 313 ? 0.457 18.242 20.082 1.00 82.62 313 ALA A CA 1
ATOM 2507 C C . ALA A 1 313 ? 0.319 16.993 20.967 1.00 82.62 313 ALA A C 1
ATOM 2509 O O . ALA A 1 313 ? 0.030 15.900 20.482 1.00 82.62 313 ALA A O 1
ATOM 2510 N N . LYS A 1 314 ? 0.480 17.141 22.291 1.00 80.69 314 LYS A N 1
ATOM 2511 C CA . LYS A 1 314 ? 0.433 16.021 23.254 1.00 80.69 314 LYS A CA 1
ATOM 2512 C C . LYS A 1 314 ? -0.775 15.094 23.031 1.00 80.69 314 LYS A C 1
ATOM 2514 O O . LYS A 1 314 ? -0.591 13.897 22.815 1.00 80.69 314 LYS A O 1
ATOM 2519 N N . ASN A 1 315 ? -1.979 15.664 22.969 1.00 83.06 315 ASN A N 1
ATOM 2520 C CA . ASN A 1 315 ? -3.236 14.925 22.775 1.00 83.06 315 ASN A CA 1
ATOM 2521 C C . ASN A 1 315 ? -3.898 15.192 21.416 1.00 83.06 315 ASN A C 1
ATOM 2523 O O . ASN A 1 315 ? -4.987 14.693 21.164 1.00 83.06 315 ASN A O 1
ATOM 2527 N N . GLU A 1 316 ? -3.253 15.973 20.551 1.00 86.75 316 GLU A N 1
ATOM 2528 C CA . GLU A 1 316 ? -3.827 16.384 19.273 1.00 86.75 316 GLU A CA 1
ATOM 2529 C C . GLU A 1 316 ? -3.187 15.603 18.127 1.00 86.75 316 GLU A C 1
ATOM 2531 O O . GLU A 1 316 ? -1.958 15.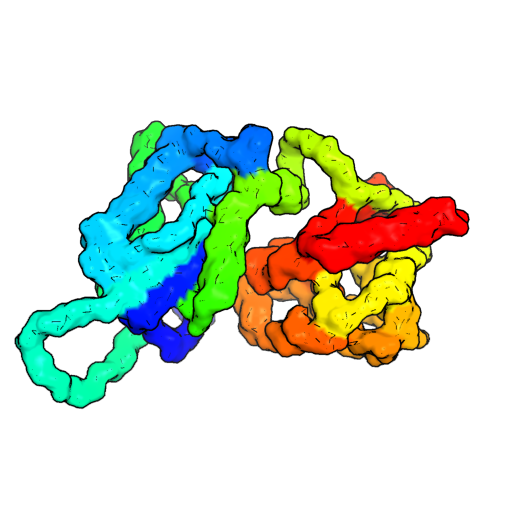454 18.063 1.00 86.75 316 GLU A O 1
ATOM 2536 N N . ARG A 1 317 ? -4.027 15.073 17.243 1.00 89.50 317 ARG A N 1
ATOM 2537 C CA . ARG A 1 317 ? -3.643 14.281 16.076 1.00 89.50 317 ARG A CA 1
ATOM 2538 C C . ARG A 1 317 ? -4.360 14.818 14.854 1.00 89.50 317 ARG A C 1
ATOM 2540 O O . ARG A 1 317 ? -5.532 15.176 14.932 1.00 89.50 317 ARG A O 1
ATOM 2547 N N . ARG A 1 318 ? -3.685 14.808 13.712 1.00 92.06 318 ARG A N 1
ATOM 2548 C CA . ARG A 1 318 ? -4.339 14.969 12.416 1.00 92.06 318 ARG A CA 1
ATOM 2549 C C . ARG A 1 318 ? -4.406 13.620 11.724 1.00 92.06 318 ARG A C 1
ATOM 2551 O O . ARG A 1 318 ? -3.404 12.919 11.648 1.00 92.06 318 ARG A O 1
ATOM 2558 N N . LEU A 1 319 ? -5.597 13.266 11.262 1.00 93.69 319 LEU A N 1
ATOM 2559 C CA . LEU A 1 319 ? -5.875 12.050 10.517 1.00 93.69 319 LEU A CA 1
ATOM 2560 C C . LEU A 1 319 ? -6.129 12.440 9.063 1.00 93.69 319 LEU A C 1
ATOM 2562 O O . LEU A 1 319 ? -7.004 13.266 8.800 1.00 93.69 319 LEU A O 1
ATOM 2566 N N . TYR A 1 320 ? -5.377 11.856 8.139 1.00 92.38 320 TYR A N 1
ATOM 2567 C CA . TYR A 1 320 ? -5.580 11.990 6.698 1.00 92.38 320 TYR A CA 1
ATOM 2568 C C . TYR A 1 320 ? -6.216 10.711 6.167 1.00 92.38 320 TYR A C 1
ATOM 2570 O O . TYR A 1 320 ? -5.723 9.627 6.468 1.00 92.38 320 TYR A O 1
ATOM 2578 N N . PHE A 1 321 ? -7.291 10.838 5.392 1.00 91.94 321 PHE A N 1
ATOM 2579 C CA . PHE A 1 321 ? -8.047 9.710 4.854 1.00 91.94 321 PHE A CA 1
ATOM 2580 C C . PHE A 1 321 ? -7.844 9.607 3.345 1.00 91.94 321 PHE A C 1
ATOM 2582 O O . PHE A 1 321 ? -8.242 10.498 2.596 1.00 91.94 321 PHE A O 1
ATOM 2589 N N . GLU A 1 322 ? -7.279 8.495 2.899 1.00 92.38 322 GLU A N 1
ATOM 2590 C CA . GLU A 1 322 ? -6.979 8.196 1.503 1.00 92.38 322 GLU A CA 1
ATOM 2591 C C . GLU A 1 322 ? -7.788 6.956 1.082 1.00 92.38 322 GLU A C 1
ATOM 2593 O O . GLU A 1 322 ? -7.366 5.823 1.322 1.00 92.38 322 GLU A O 1
ATOM 2598 N N . PRO A 1 323 ? -8.998 7.135 0.518 1.00 92.94 323 PRO A N 1
ATOM 2599 C CA . PRO A 1 323 ? -9.792 6.016 0.033 1.00 92.94 323 PRO A CA 1
ATOM 2600 C C . PRO A 1 323 ? -9.270 5.540 -1.329 1.00 92.94 323 PRO A C 1
ATOM 2602 O O . PRO A 1 323 ? -9.108 6.340 -2.253 1.00 92.94 323 PRO A O 1
ATOM 2605 N N . LYS A 1 324 ? -9.078 4.231 -1.480 1.00 88.06 324 LYS A N 1
ATOM 2606 C CA . LYS A 1 324 ? -8.730 3.566 -2.739 1.00 88.06 324 LYS A CA 1
ATOM 2607 C C . LYS A 1 324 ? -9.839 2.584 -3.096 1.00 88.06 324 LYS A C 1
ATOM 2609 O O . LYS A 1 324 ? -10.108 1.676 -2.326 1.00 88.06 324 LYS A O 1
ATOM 2614 N N . GLY A 1 325 ? -10.497 2.772 -4.239 1.00 86.62 325 GLY A N 1
ATOM 2615 C CA . GLY A 1 325 ? -11.644 1.956 -4.654 1.00 86.62 325 GLY A CA 1
ATOM 2616 C C . GLY A 1 325 ? -13.003 2.563 -4.284 1.00 86.62 325 GLY A C 1
ATOM 2617 O O . GLY A 1 325 ? -13.145 3.355 -3.344 1.00 86.62 325 GLY A O 1
ATOM 2618 N N . LYS A 1 326 ? -14.039 2.200 -5.051 1.00 86.88 326 LYS A N 1
ATOM 2619 C CA . LYS A 1 326 ? -15.383 2.801 -4.954 1.00 86.88 326 LYS A CA 1
ATOM 2620 C C . LYS A 1 326 ? -15.996 2.623 -3.561 1.00 86.88 326 LYS A C 1
ATOM 2622 O O . LYS A 1 326 ? -16.571 3.566 -3.015 1.00 86.88 326 LYS A O 1
ATOM 2627 N N . ARG A 1 327 ? -15.811 1.440 -2.963 1.00 94.56 327 ARG A N 1
ATOM 2628 C CA . ARG A 1 327 ? -16.313 1.083 -1.627 1.00 94.56 327 ARG A CA 1
ATOM 2629 C C . ARG A 1 327 ? -15.869 2.073 -0.546 1.00 94.56 327 ARG A C 1
ATOM 2631 O O . ARG A 1 327 ? -16.675 2.453 0.309 1.00 94.56 327 ARG A O 1
ATOM 2638 N N . TYR A 1 328 ? -14.608 2.491 -0.595 1.00 95.62 328 TYR A N 1
ATOM 2639 C CA . TYR A 1 328 ? -13.987 3.327 0.430 1.00 95.62 328 TYR A CA 1
ATOM 2640 C C . TYR A 1 328 ? -14.240 4.818 0.198 1.00 95.62 328 TYR A C 1
ATOM 2642 O O . TYR A 1 328 ? -14.351 5.576 1.162 1.00 95.62 328 TYR A O 1
ATOM 2650 N N . ILE A 1 329 ? -14.440 5.233 -1.059 1.00 88.81 329 ILE A N 1
ATOM 2651 C CA . ILE A 1 329 ? -14.948 6.574 -1.391 1.00 88.81 329 ILE A CA 1
ATOM 2652 C C . ILE A 1 329 ? -16.357 6.756 -0.808 1.00 88.81 329 ILE A C 1
ATOM 2654 O O . ILE A 1 329 ? -16.632 7.764 -0.156 1.00 88.81 329 ILE A O 1
ATOM 2658 N N . GLU A 1 330 ? -17.235 5.764 -0.984 1.00 90.75 330 GLU A N 1
ATOM 2659 C CA . GLU A 1 330 ? -18.591 5.776 -0.420 1.00 90.75 330 GLU A CA 1
ATOM 2660 C C . GLU A 1 330 ? -18.588 5.744 1.113 1.00 90.75 330 GLU A C 1
ATOM 2662 O O . GLU A 1 330 ? -19.360 6.473 1.742 1.00 90.75 330 GLU A O 1
ATOM 2667 N N . LEU A 1 331 ? -17.710 4.934 1.721 1.00 94.50 331 LEU A N 1
ATOM 2668 C CA . LEU A 1 331 ? -17.527 4.900 3.175 1.00 94.50 331 LEU A CA 1
ATOM 2669 C C . LEU A 1 331 ? -17.165 6.292 3.696 1.00 94.50 331 LEU A C 1
ATOM 2671 O O . LEU A 1 331 ? -17.818 6.802 4.606 1.00 94.50 331 LEU A O 1
ATOM 2675 N N . LEU A 1 332 ? -16.162 6.932 3.091 1.00 91.94 332 LEU A N 1
ATOM 2676 C CA . LEU A 1 332 ? -15.688 8.240 3.526 1.00 91.94 332 LEU A CA 1
ATOM 2677 C C . LEU A 1 332 ? -16.734 9.345 3.310 1.00 91.94 332 LEU A C 1
ATOM 2679 O O . LEU A 1 332 ? -16.815 10.272 4.114 1.00 91.94 332 LEU A O 1
ATOM 2683 N N . ALA A 1 333 ? -17.558 9.250 2.263 1.00 86.44 333 ALA A N 1
ATOM 2684 C CA . ALA A 1 333 ? -18.676 10.167 2.046 1.00 86.44 333 ALA A CA 1
ATOM 2685 C C . ALA A 1 333 ? -19.733 10.061 3.162 1.00 86.44 333 ALA A C 1
ATOM 2687 O O . ALA A 1 333 ? -20.093 11.075 3.757 1.00 86.44 333 ALA A O 1
ATOM 2688 N N . GLN A 1 334 ? -20.156 8.843 3.519 1.00 89.56 334 GLN A N 1
ATOM 2689 C CA . GLN A 1 334 ? -21.108 8.607 4.619 1.00 89.56 334 GLN A CA 1
ATOM 2690 C C . GLN A 1 334 ? -20.541 9.037 5.976 1.00 89.56 334 GLN A C 1
ATOM 2692 O O . GLN A 1 334 ? -21.256 9.552 6.838 1.00 89.56 334 GLN A O 1
ATOM 2697 N N . LEU A 1 335 ? -19.237 8.845 6.169 1.00 89.12 335 LEU A N 1
ATOM 2698 C CA . LEU A 1 335 ? -18.544 9.257 7.379 1.00 89.12 335 LEU A CA 1
ATOM 2699 C C . LEU A 1 335 ? -18.539 10.789 7.529 1.00 89.12 335 LEU A C 1
ATOM 2701 O O . LEU A 1 335 ? -18.819 11.295 8.614 1.00 89.12 335 LEU A O 1
ATOM 2705 N N . LYS A 1 336 ? -18.331 11.533 6.432 1.00 82.94 336 LYS A N 1
ATOM 2706 C CA . LYS A 1 336 ? -18.461 13.004 6.402 1.00 82.94 336 LYS A CA 1
ATOM 2707 C C . LYS A 1 336 ? -19.867 13.485 6.742 1.00 82.94 336 LYS A C 1
ATOM 2709 O O . LYS A 1 336 ? -20.002 14.453 7.484 1.00 82.94 336 LYS A O 1
ATOM 2714 N N . GLU A 1 337 ? -20.903 12.828 6.226 1.00 77.19 337 GLU A N 1
ATOM 2715 C CA . GLU A 1 337 ? -22.291 13.168 6.564 1.00 77.19 337 GLU A CA 1
ATOM 2716 C C . GLU A 1 337 ? -22.564 12.977 8.058 1.00 77.19 337 GLU A C 1
ATOM 2718 O O . GLU A 1 337 ? -23.117 13.871 8.698 1.00 77.19 337 GLU A O 1
ATOM 2723 N N . LYS A 1 338 ? -22.098 11.860 8.637 1.00 72.75 338 LYS A N 1
ATOM 2724 C CA . LYS A 1 338 ? -22.202 11.606 10.080 1.00 72.75 338 LYS A CA 1
ATOM 2725 C C . LYS A 1 338 ? -21.450 12.644 10.909 1.00 72.75 338 LYS A C 1
ATOM 2727 O O . LYS A 1 338 ? -21.989 13.094 11.914 1.00 72.75 338 LYS A O 1
ATOM 2732 N N . TRP A 1 339 ? -20.256 13.057 10.490 1.00 69.75 339 TRP A N 1
ATOM 2733 C CA . TRP A 1 339 ? -19.498 14.093 11.197 1.00 69.75 339 TRP A CA 1
ATOM 2734 C C . TRP A 1 339 ? -20.142 15.469 11.146 1.00 69.75 339 TRP A C 1
ATOM 2736 O O . TRP A 1 339 ? -20.147 16.146 12.159 1.00 69.75 339 TRP A O 1
ATOM 2746 N N . ASN A 1 340 ? -20.709 15.877 10.010 1.00 55.72 340 ASN A N 1
ATOM 2747 C CA . ASN A 1 340 ? -21.395 17.170 9.908 1.00 55.72 340 ASN A CA 1
ATOM 2748 C C . ASN A 1 340 ? -22.726 17.205 10.683 1.00 55.72 340 ASN A C 1
ATOM 2750 O O . ASN A 1 340 ? -23.306 18.275 10.854 1.00 55.72 340 ASN A O 1
ATOM 2754 N N . SER A 1 341 ? -23.233 16.037 11.090 1.00 47.28 341 SER A N 1
ATOM 2755 C CA . SER A 1 341 ? -24.449 15.885 11.897 1.00 47.28 341 SER A CA 1
ATOM 2756 C C . SER A 1 341 ? -24.195 15.745 13.405 1.00 47.28 341 SER A C 1
ATOM 2758 O O . SER A 1 341 ? -25.161 15.684 14.167 1.00 47.28 341 SER A O 1
ATOM 2760 N N . LEU A 1 342 ? -22.923 15.667 13.816 1.00 43.56 342 LEU A N 1
ATOM 2761 C CA . LEU A 1 342 ? -22.450 15.684 15.205 1.00 43.56 342 LEU A CA 1
ATOM 2762 C C . LEU A 1 342 ? -21.966 17.093 15.560 1.00 43.56 342 LEU A C 1
ATOM 2764 O O . LEU A 1 342 ? -22.167 17.485 16.731 1.00 43.56 342 LEU A O 1
#